Protein AF-A0A9Q5ZGC0-F1 (afdb_monomer_lite)

pLDDT: mean 88.02, std 10.0, range [45.41, 97.12]

Radius of gyration: 23.7 Å; chains: 1; bounding box: 49×34×66 Å

Sequence (222 aa):
MGIKKIYRAWLEAKQEVIQALAIPHLVKISVDKLQMTFKTENQSSELNAIALGLDYEVQHNIQTIELLQAHPKSQNSRLKNTSGKTNFHLIESELSSAIAYYLVDSNQKSGEGIGLEVVSHPDEVFDDDQIA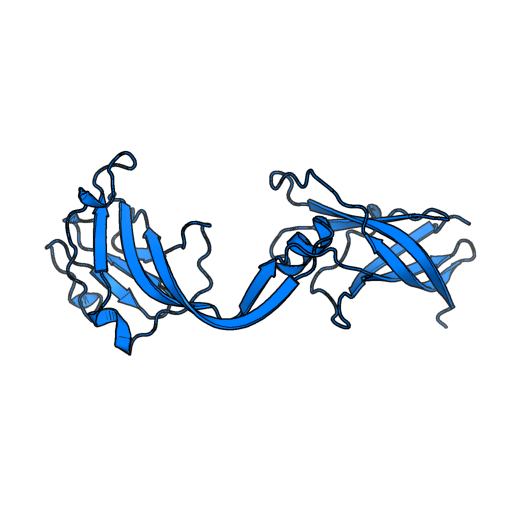INSEGRIYISKNVKDKIVKVRTPVIYPRQVIVMQNDLEQIIAHLVCLSETGNVEYLEIKGNLEQNKGVSAKNKLTTIKINIVEKRVEVLD

Foldseek 3Di:
DDFPWFDWKWKDAPNDTFPWIFDTVQWDDDPFKTKTKTQQDPGDPVLVLLLQQFDKDKDFFDKDWFKWKDQAQDQKDATAGPVRDQQKFADLVFQQVKWKWWDQDPPDDPVPTDTEDEDDDLVVAEAPSYWYAHRSRMIGHHPVCHRIMMIITGIITRRIDMGTDPHGRAKMWMWTWGAHPVRFTKIKIFMFGWDRPPDPDPPDSMRMTMGGTPDMDMDTDD

Secondary structure (DSSP, 8-state):
----EEEEEEEEETTEEEEEEB-GGG-EE-SSEEEEEEE-TT--THHHHHHHTEEEEEEEEEEEEEEEEE--SSSEEE-B-TTS----EE-GGGGGG-EEEEESSTTS-GGGPEEEEEESSGGG--SSSEEEE-TT-EEEE-GGGTTSEEEEEEEEEEEEEEEEEEEE---EEEEEEEE-TTS-EEEEEEEEEEP--TT--TTSSEEEEEEEEEEEEEEEE-

Organism: NCBI:txid1628746

Structure (mmCIF, N/CA/C/O backbone):
data_AF-A0A9Q5ZGC0-F1
#
_entry.id   AF-A0A9Q5ZGC0-F1
#
loop_
_atom_site.group_PDB
_atom_site.id
_atom_site.type_symbol
_atom_site.label_atom_id
_atom_site.label_alt_id
_atom_site.label_comp_id
_atom_site.label_asym_id
_atom_site.label_entity_id
_atom_site.label_seq_id
_atom_site.pdbx_PDB_ins_code
_atom_site.Cartn_x
_atom_site.Cartn_y
_atom_site.Cartn_z
_atom_site.occupancy
_atom_site.B_iso_or_equiv
_atom_site.auth_seq_id
_atom_site.auth_comp_id
_atom_site.auth_asym_id
_atom_site.auth_atom_id
_atom_site.pdbx_PDB_model_num
ATOM 1 N N . MET A 1 1 ? 25.563 4.517 -27.050 1.00 49.09 1 MET A N 1
ATOM 2 C CA . MET A 1 1 ? 24.533 5.566 -27.177 1.00 49.09 1 MET A CA 1
ATOM 3 C C . MET A 1 1 ? 24.062 5.917 -25.780 1.00 49.09 1 MET A C 1
ATOM 5 O O . MET A 1 1 ? 23.405 5.096 -25.150 1.00 49.09 1 MET A O 1
ATOM 9 N N . GLY A 1 2 ? 24.518 7.048 -25.249 1.00 55.41 2 GLY A N 1
ATOM 10 C CA . GLY A 1 2 ? 24.204 7.513 -23.903 1.00 55.41 2 GLY A CA 1
ATOM 11 C C . GLY A 1 2 ? 23.041 8.498 -23.934 1.00 55.41 2 GLY A C 1
ATOM 12 O O . GLY A 1 2 ? 23.119 9.550 -24.556 1.00 55.41 2 GLY A O 1
ATOM 13 N N . ILE A 1 3 ? 21.949 8.182 -23.246 1.00 62.28 3 ILE A N 1
ATOM 14 C CA . ILE A 1 3 ? 20.845 9.131 -23.074 1.00 62.28 3 ILE A CA 1
ATOM 15 C C . ILE A 1 3 ? 21.337 10.295 -22.205 1.00 62.28 3 ILE A C 1
ATOM 17 O O . ILE A 1 3 ? 21.786 10.070 -21.080 1.00 62.28 3 ILE A O 1
ATOM 21 N N . LYS A 1 4 ? 21.266 11.537 -22.709 1.00 68.81 4 LYS A N 1
ATOM 22 C CA . LYS A 1 4 ? 21.815 12.707 -21.997 1.00 68.81 4 LYS A CA 1
ATOM 23 C C . LYS A 1 4 ? 20.918 13.177 -20.856 1.00 68.81 4 LYS A C 1
ATOM 25 O O . LYS A 1 4 ? 21.432 13.655 -19.846 1.00 68.81 4 LYS A O 1
ATOM 30 N N . LYS A 1 5 ? 19.589 13.064 -20.996 1.00 85.88 5 LYS A N 1
ATOM 31 C CA . LYS A 1 5 ? 18.650 13.500 -19.952 1.00 85.88 5 LYS A CA 1
ATOM 32 C C . LYS A 1 5 ? 17.282 12.827 -20.056 1.00 85.88 5 LYS A C 1
ATOM 34 O O . LYS A 1 5 ? 16.598 12.971 -21.064 1.00 85.88 5 LYS A O 1
ATOM 39 N N . ILE A 1 6 ? 16.863 12.159 -18.981 1.00 90.38 6 ILE A N 1
ATOM 40 C CA . ILE A 1 6 ? 15.483 11.691 -18.794 1.00 90.38 6 ILE A CA 1
ATOM 41 C C . ILE A 1 6 ? 14.651 12.851 -18.241 1.00 90.38 6 ILE A C 1
ATOM 43 O O . ILE A 1 6 ? 15.066 13.509 -17.286 1.00 90.38 6 ILE A O 1
ATOM 47 N N . TYR A 1 7 ? 13.487 13.104 -18.836 1.00 90.50 7 TYR A N 1
ATOM 48 C CA . TYR A 1 7 ? 12.531 14.119 -18.379 1.00 90.50 7 TYR A CA 1
ATOM 49 C C . TYR A 1 7 ? 11.395 13.488 -17.591 1.00 90.50 7 TYR A C 1
ATOM 51 O O . TYR A 1 7 ? 11.003 13.993 -16.540 1.00 90.50 7 TYR A O 1
ATOM 59 N N . ARG A 1 8 ? 10.886 12.361 -18.087 1.00 91.88 8 ARG A N 1
ATOM 60 C CA . ARG A 1 8 ? 9.790 11.626 -17.468 1.00 91.88 8 ARG A CA 1
ATOM 61 C C . ARG A 1 8 ? 10.019 10.141 -17.658 1.00 91.88 8 ARG A C 1
ATOM 63 O O . ARG A 1 8 ? 10.479 9.731 -18.718 1.00 91.88 8 ARG A O 1
ATOM 70 N N . ALA A 1 9 ? 9.677 9.355 -16.646 1.00 93.62 9 ALA A N 1
ATOM 71 C CA . ALA A 1 9 ? 9.571 7.920 -16.811 1.00 93.62 9 ALA A CA 1
ATOM 72 C C . ALA A 1 9 ? 8.510 7.327 -15.876 1.00 93.62 9 ALA A C 1
ATOM 74 O O . ALA A 1 9 ? 8.344 7.795 -14.745 1.00 93.62 9 ALA A O 1
ATOM 75 N N . TRP A 1 10 ? 7.788 6.327 -16.370 1.00 94.00 10 TRP A N 1
ATOM 76 C CA . TRP A 1 10 ? 6.744 5.597 -15.647 1.00 94.00 10 TRP A CA 1
ATOM 77 C C . TRP A 1 10 ? 6.761 4.121 -16.034 1.00 94.00 10 TRP A C 1
ATOM 79 O O . TRP A 1 10 ? 7.483 3.720 -16.949 1.00 94.00 10 TRP A O 1
ATOM 89 N N . LEU A 1 11 ? 5.996 3.323 -15.295 1.00 94.19 11 LEU A N 1
ATOM 90 C CA . LEU A 1 11 ? 5.869 1.891 -15.518 1.00 94.19 11 LEU A CA 1
ATOM 91 C C . LEU A 1 11 ? 4.440 1.531 -15.877 1.00 94.19 11 LEU A C 1
ATOM 93 O O . LEU A 1 11 ? 3.490 2.112 -15.351 1.00 94.19 11 LEU A O 1
ATOM 97 N N . GLU A 1 12 ? 4.334 0.517 -16.712 1.00 94.69 12 GLU A N 1
ATOM 98 C CA . GLU A 1 12 ? 3.127 -0.225 -16.995 1.00 94.69 12 GLU A CA 1
ATOM 99 C C . GLU A 1 12 ? 3.372 -1.696 -16.645 1.00 94.69 12 GLU A C 1
ATOM 101 O O . GLU A 1 12 ? 4.414 -2.278 -16.967 1.00 94.69 12 GLU A O 1
ATOM 106 N N . ALA A 1 13 ? 2.415 -2.297 -15.950 1.00 93.31 13 ALA A N 1
ATOM 107 C CA . ALA A 1 13 ? 2.398 -3.722 -15.657 1.00 93.31 13 ALA A CA 1
ATOM 108 C C . ALA A 1 13 ? 0.967 -4.227 -15.829 1.00 93.31 13 ALA A C 1
ATOM 110 O O . ALA A 1 13 ? 0.020 -3.536 -15.463 1.00 93.31 13 ALA A O 1
ATOM 111 N N . LYS A 1 14 ? 0.807 -5.423 -16.408 1.00 90.56 14 LYS A N 1
ATOM 112 C CA . LYS A 1 14 ? -0.515 -6.024 -16.674 1.00 90.56 14 LYS A CA 1
ATOM 113 C C . LYS A 1 14 ? -1.463 -5.079 -17.440 1.00 90.56 14 LYS A C 1
ATOM 115 O O . LYS A 1 14 ? -2.655 -5.064 -17.165 1.00 90.56 14 LYS A O 1
ATOM 120 N N . GLN A 1 15 ? -0.924 -4.317 -18.400 1.00 89.69 15 GLN A N 1
ATOM 121 C CA . GLN A 1 15 ? -1.649 -3.331 -19.225 1.00 89.69 15 GLN A CA 1
ATOM 122 C C . GLN A 1 15 ? -2.183 -2.108 -18.457 1.00 89.69 15 GLN A C 1
ATOM 124 O O . GLN A 1 15 ? -3.006 -1.356 -18.977 1.00 89.69 15 GLN A O 1
ATOM 129 N N . GLU A 1 16 ? -1.707 -1.877 -17.231 1.00 89.81 16 GLU A N 1
ATOM 130 C CA . GLU A 1 16 ? -2.085 -0.719 -16.427 1.00 89.81 16 GLU A CA 1
ATOM 131 C C . GLU A 1 16 ? -0.882 0.159 -16.097 1.00 89.81 16 GLU A C 1
ATOM 133 O O . GLU A 1 16 ? 0.164 -0.310 -15.636 1.00 89.81 16 GLU A O 1
ATOM 138 N N . VAL A 1 17 ? -1.057 1.470 -16.278 1.00 90.12 17 VAL A N 1
ATOM 139 C CA . VAL A 1 17 ? -0.072 2.460 -15.846 1.00 90.12 17 VAL A CA 1
ATOM 140 C C . VAL A 1 17 ? -0.074 2.532 -14.326 1.00 90.12 17 VAL A C 1
ATOM 142 O O . VAL A 1 17 ? -1.065 2.897 -13.690 1.00 90.12 17 VAL A O 1
ATOM 145 N N . ILE A 1 18 ? 1.082 2.257 -13.738 1.00 89.06 18 ILE A N 1
ATOM 146 C CA . ILE A 1 18 ? 1.275 2.357 -12.300 1.00 89.06 18 ILE A CA 1
ATOM 147 C C . ILE A 1 18 ? 1.351 3.832 -11.925 1.00 89.06 18 ILE A C 1
ATOM 149 O O . ILE A 1 18 ? 2.142 4.590 -12.491 1.00 89.06 18 ILE A O 1
ATOM 153 N N . GLN A 1 19 ? 0.535 4.249 -10.953 1.00 84.56 19 GLN A N 1
ATOM 154 C CA . GLN A 1 19 ? 0.483 5.633 -10.475 1.00 84.56 19 GLN A CA 1
ATOM 155 C C . GLN A 1 19 ? 1.736 5.990 -9.663 1.00 84.56 19 GLN A C 1
ATOM 157 O O . GLN A 1 19 ? 1.711 6.111 -8.438 1.00 84.56 19 GLN A O 1
ATOM 162 N N . ALA A 1 20 ? 2.860 6.131 -10.362 1.00 84.94 20 ALA A N 1
ATOM 163 C CA . ALA A 1 20 ? 4.137 6.563 -9.834 1.00 84.94 20 ALA A CA 1
ATOM 164 C C . ALA A 1 20 ? 5.081 6.974 -10.968 1.00 84.94 20 ALA A C 1
ATOM 166 O O . ALA A 1 20 ? 5.195 6.306 -11.994 1.00 84.94 20 ALA A O 1
ATOM 167 N N . LEU A 1 21 ? 5.812 8.065 -10.750 1.00 89.25 21 LEU A N 1
ATOM 168 C CA . LEU A 1 21 ? 6.834 8.543 -11.676 1.00 89.25 21 LEU A CA 1
ATOM 169 C C . LEU A 1 21 ? 8.222 8.287 -11.094 1.00 89.25 21 LEU A C 1
ATOM 171 O O . LEU A 1 21 ? 8.472 8.534 -9.909 1.00 89.25 21 LEU A O 1
ATOM 175 N N . ALA A 1 22 ? 9.133 7.802 -11.934 1.00 91.38 22 ALA A N 1
ATOM 176 C CA . ALA A 1 22 ? 10.525 7.646 -11.547 1.00 91.38 22 ALA A CA 1
ATOM 177 C C . ALA A 1 22 ? 11.196 9.017 -11.397 1.00 91.38 22 ALA A C 1
ATOM 179 O O . ALA A 1 22 ? 10.864 9.986 -12.082 1.00 91.38 22 ALA A O 1
ATOM 180 N N . ILE A 1 23 ? 12.180 9.089 -10.504 1.00 91.62 23 ILE A N 1
ATOM 181 C CA . ILE A 1 23 ? 13.030 10.258 -10.304 1.00 91.62 23 ILE A CA 1
ATOM 182 C C . ILE A 1 23 ? 13.981 10.346 -11.507 1.00 91.62 23 ILE A C 1
ATOM 184 O O . ILE A 1 23 ? 14.859 9.489 -11.628 1.00 91.62 23 ILE A O 1
ATOM 188 N N . PRO A 1 24 ? 13.877 11.367 -12.381 1.00 91.06 24 PRO A N 1
ATOM 189 C CA . PRO A 1 24 ? 14.516 11.305 -13.697 1.00 91.06 24 PRO A CA 1
ATOM 190 C C . PRO A 1 24 ? 16.046 11.159 -13.669 1.00 91.06 24 PRO A C 1
ATOM 192 O O . PRO A 1 24 ? 16.607 10.389 -14.439 1.00 91.06 24 PRO A O 1
ATOM 195 N N . HIS A 1 25 ? 16.733 11.825 -12.736 1.00 90.44 25 HIS A N 1
ATOM 196 C CA . HIS A 1 25 ? 18.196 11.734 -12.597 1.00 90.44 25 HIS A CA 1
ATOM 197 C C . HIS A 1 25 ? 18.688 10.426 -11.947 1.00 90.44 25 HIS A C 1
ATOM 199 O O . HIS A 1 25 ? 19.894 10.212 -11.844 1.00 90.44 25 HIS A O 1
ATOM 205 N N . LEU A 1 26 ? 17.778 9.559 -11.487 1.00 92.19 26 LEU A N 1
ATOM 206 C CA . LEU A 1 26 ? 18.091 8.231 -10.948 1.00 92.19 26 LEU A CA 1
ATOM 207 C C . LEU A 1 26 ? 17.701 7.099 -11.905 1.00 92.19 26 LEU A C 1
ATOM 209 O O . LEU A 1 26 ? 17.836 5.927 -11.555 1.00 92.19 26 LEU A O 1
ATOM 213 N N . VAL A 1 27 ? 17.241 7.437 -13.109 1.00 93.25 27 VAL A N 1
ATOM 214 C CA . VAL A 1 27 ? 17.020 6.466 -14.176 1.00 93.25 27 VAL A CA 1
ATOM 215 C C . VAL A 1 27 ? 18.349 6.199 -14.881 1.00 93.25 27 VAL A C 1
ATOM 217 O O . VAL A 1 27 ? 19.013 7.128 -15.339 1.00 93.25 27 VAL A O 1
ATOM 220 N N . LYS A 1 28 ? 18.751 4.929 -14.956 1.00 93.00 28 LYS A N 1
ATOM 221 C CA . LYS A 1 28 ? 19.989 4.489 -15.615 1.00 93.00 28 LYS A CA 1
ATOM 222 C C . LYS A 1 28 ? 19.662 3.433 -16.656 1.00 93.00 28 LYS A C 1
ATOM 224 O O . LYS A 1 28 ? 18.997 2.455 -16.333 1.00 93.00 28 LYS A O 1
ATOM 229 N N . ILE A 1 29 ? 20.161 3.612 -17.872 1.00 91.88 29 ILE A N 1
ATOM 230 C CA . ILE A 1 29 ? 19.955 2.681 -18.981 1.00 91.88 29 ILE A CA 1
ATOM 231 C C . ILE A 1 29 ? 21.302 2.219 -19.549 1.00 91.88 29 ILE A C 1
ATOM 233 O O . ILE A 1 29 ? 22.186 3.034 -19.818 1.00 91.88 29 ILE A O 1
ATOM 237 N N . SER A 1 30 ? 21.463 0.910 -19.710 1.00 91.50 30 SER A N 1
ATOM 238 C CA . SER A 1 30 ? 22.533 0.271 -20.477 1.00 91.50 30 SER A CA 1
ATOM 239 C C . SER A 1 30 ? 21.941 -0.418 -21.711 1.00 91.50 30 SER A C 1
ATOM 241 O O . SER A 1 30 ? 20.780 -0.211 -22.060 1.00 91.50 30 SER A O 1
ATOM 243 N N . VAL A 1 31 ? 22.757 -1.210 -22.410 1.00 89.44 31 VAL A N 1
ATOM 244 C CA . VAL A 1 31 ? 22.311 -1.995 -23.571 1.00 89.44 31 VAL A CA 1
ATOM 245 C C . VAL A 1 31 ? 21.282 -3.054 -23.162 1.00 89.44 31 VAL A C 1
ATOM 247 O O . VAL A 1 31 ? 20.316 -3.282 -23.878 1.00 89.44 31 VAL A O 1
ATOM 250 N N . ASP A 1 32 ? 21.489 -3.671 -22.004 1.00 94.25 32 ASP A N 1
ATOM 251 C CA . ASP A 1 32 ? 20.786 -4.856 -21.514 1.00 94.25 32 ASP A CA 1
ATOM 252 C C . ASP A 1 32 ? 19.934 -4.595 -20.265 1.00 94.25 32 ASP A C 1
ATOM 254 O O . ASP A 1 32 ? 19.126 -5.442 -19.888 1.00 94.25 32 ASP A O 1
ATOM 258 N N . LYS A 1 33 ? 20.097 -3.443 -19.604 1.00 94.62 33 LYS A N 1
ATOM 259 C CA . LYS A 1 33 ? 19.446 -3.153 -18.323 1.00 94.62 33 LYS A CA 1
ATOM 260 C C . LYS A 1 33 ? 18.861 -1.757 -18.252 1.00 94.62 33 LYS A C 1
ATOM 262 O O . LYS A 1 33 ? 19.423 -0.781 -18.747 1.00 94.62 33 LYS A O 1
ATOM 267 N N . LEU A 1 34 ? 17.760 -1.656 -17.523 1.00 94.81 34 LEU A N 1
ATOM 268 C CA . LEU A 1 34 ? 17.153 -0.406 -17.100 1.00 94.81 34 LEU A CA 1
ATOM 269 C C . LEU A 1 34 ? 16.967 -0.433 -15.581 1.00 94.81 34 LEU A C 1
ATOM 271 O O . LEU A 1 34 ? 16.399 -1.366 -15.025 1.00 94.81 34 LEU A O 1
ATOM 275 N N . GLN A 1 35 ? 17.438 0.608 -14.904 1.00 94.69 35 GLN A N 1
ATOM 276 C CA . GLN A 1 35 ? 17.192 0.846 -13.488 1.00 94.69 35 GLN A CA 1
ATOM 277 C C . GLN A 1 35 ? 16.368 2.121 -13.328 1.00 94.69 35 GLN A C 1
ATOM 279 O O . GLN A 1 35 ? 16.733 3.169 -13.861 1.00 94.69 35 GLN A O 1
ATOM 284 N N . MET A 1 36 ? 15.296 2.047 -12.544 1.00 93.12 36 MET A N 1
ATOM 285 C CA . MET A 1 36 ? 14.415 3.173 -12.242 1.00 93.12 36 MET A CA 1
ATOM 286 C C . MET A 1 36 ? 14.191 3.267 -10.737 1.00 93.12 36 MET A C 1
ATOM 288 O O . MET A 1 36 ? 13.831 2.281 -10.097 1.00 93.12 36 MET A O 1
ATOM 292 N N . THR A 1 37 ? 14.385 4.454 -10.166 1.00 91.69 37 THR A N 1
ATOM 293 C CA . THR A 1 37 ? 14.120 4.713 -8.744 1.00 91.69 37 THR A CA 1
ATOM 294 C C . THR A 1 37 ? 12.939 5.664 -8.595 1.00 91.69 37 THR A C 1
ATOM 296 O O . THR A 1 37 ? 12.888 6.703 -9.247 1.00 91.69 37 THR A O 1
ATOM 299 N N . PHE A 1 38 ? 12.010 5.338 -7.703 1.00 89.06 38 PHE A N 1
ATOM 300 C CA . PHE A 1 38 ? 10.755 6.048 -7.475 1.00 89.06 38 PHE A CA 1
ATOM 301 C C . PHE A 1 38 ? 10.681 6.534 -6.017 1.00 89.06 38 PHE A C 1
ATOM 303 O O . PHE A 1 38 ? 11.154 5.841 -5.117 1.00 89.06 38 PHE A O 1
ATOM 310 N N . LYS A 1 39 ? 10.069 7.701 -5.759 1.00 83.50 39 LYS A N 1
ATOM 311 C CA . LYS A 1 39 ? 9.819 8.204 -4.386 1.00 83.50 39 LYS A CA 1
ATOM 312 C C . LYS A 1 39 ? 8.644 7.469 -3.744 1.00 83.50 39 LYS A C 1
ATOM 314 O O . LYS A 1 39 ? 7.554 7.567 -4.293 1.00 83.50 39 LYS A O 1
ATOM 319 N N . THR A 1 40 ? 8.829 6.803 -2.600 1.00 65.19 40 THR A N 1
ATOM 320 C CA . THR A 1 40 ? 7.783 5.967 -1.957 1.00 65.19 40 THR A CA 1
ATOM 321 C C . THR A 1 40 ? 6.683 6.727 -1.227 1.00 65.19 40 THR A C 1
ATOM 323 O O . THR A 1 40 ? 5.725 6.104 -0.773 1.00 65.19 40 THR A O 1
ATOM 326 N N . GLU A 1 41 ? 6.793 8.044 -1.056 1.00 60.94 41 GLU A N 1
ATOM 327 C CA . GLU A 1 41 ? 5.745 8.818 -0.387 1.00 60.94 41 GLU A CA 1
ATOM 328 C C . GLU A 1 41 ? 4.448 8.732 -1.215 1.00 60.94 41 GLU A C 1
ATOM 330 O O . GLU A 1 41 ? 4.402 9.201 -2.348 1.00 60.94 41 GLU A O 1
ATOM 335 N N . ASN A 1 42 ? 3.417 8.088 -0.651 1.00 57.59 42 ASN A N 1
ATOM 336 C CA . ASN A 1 42 ? 2.107 7.830 -1.271 1.00 57.59 42 ASN A CA 1
ATOM 337 C C . ASN A 1 42 ? 2.111 6.913 -2.510 1.00 57.59 42 ASN A C 1
ATOM 339 O O . ASN A 1 42 ? 1.248 7.053 -3.374 1.00 57.59 42 ASN A O 1
ATOM 343 N N . GLN A 1 43 ? 3.051 5.968 -2.615 1.00 67.19 43 GLN A N 1
ATOM 344 C CA . GLN A 1 43 ? 3.065 5.061 -3.763 1.00 67.19 43 GLN A CA 1
ATOM 345 C C . GLN A 1 43 ? 1.897 4.076 -3.794 1.00 67.19 43 GLN A C 1
ATOM 347 O O . GLN A 1 43 ? 1.501 3.487 -2.785 1.00 67.19 43 GLN A O 1
ATOM 352 N N . SER A 1 44 ? 1.423 3.862 -5.020 1.00 75.50 44 SER A N 1
ATOM 353 C CA . SER A 1 44 ? 0.644 2.706 -5.450 1.00 75.50 44 SER A CA 1
ATOM 354 C C . SER A 1 44 ? 1.261 1.418 -4.879 1.00 75.50 44 SER A C 1
ATOM 356 O O . SER A 1 44 ? 2.465 1.178 -4.988 1.00 75.50 44 SER A O 1
ATOM 358 N N . SER A 1 45 ? 0.441 0.612 -4.196 1.00 80.88 45 SER A N 1
ATOM 359 C CA . SER A 1 45 ? 0.895 -0.592 -3.477 1.00 80.88 45 SER A CA 1
ATOM 360 C C . SER A 1 45 ? 1.458 -1.670 -4.416 1.00 80.88 45 SER A C 1
ATOM 362 O O . SER A 1 45 ? 2.230 -2.520 -3.981 1.00 80.88 45 SER A O 1
ATOM 364 N N . GLU A 1 46 ? 1.132 -1.581 -5.701 1.00 89.19 46 GLU A N 1
ATOM 365 C CA . GLU A 1 46 ? 1.643 -2.366 -6.824 1.00 89.19 46 GLU A CA 1
ATOM 366 C C . GLU A 1 46 ? 3.157 -2.254 -6.959 1.00 89.19 46 GLU A C 1
ATOM 368 O O . GLU A 1 46 ? 3.828 -3.252 -7.207 1.00 89.19 46 GLU A O 1
ATOM 373 N N . LEU A 1 47 ? 3.726 -1.063 -6.728 1.00 88.00 47 LEU A N 1
ATOM 374 C CA . LEU A 1 47 ? 5.171 -0.877 -6.838 1.00 88.00 47 LEU A CA 1
ATOM 375 C C . LEU A 1 47 ? 5.957 -1.749 -5.864 1.00 88.00 47 LEU A C 1
ATOM 377 O O . LEU A 1 47 ? 7.090 -2.112 -6.168 1.00 88.00 47 LEU A O 1
ATOM 381 N N . ASN A 1 48 ? 5.371 -2.111 -4.721 1.00 84.56 48 ASN A N 1
ATOM 382 C CA . ASN A 1 48 ? 6.019 -3.027 -3.790 1.00 84.56 48 ASN A CA 1
ATOM 383 C C . ASN A 1 48 ? 6.096 -4.444 -4.370 1.00 84.56 48 ASN A C 1
ATOM 385 O O . ASN A 1 48 ? 7.139 -5.078 -4.251 1.00 84.56 48 ASN A O 1
ATOM 389 N N . ALA A 1 49 ? 5.034 -4.922 -5.026 1.00 88.56 49 ALA A N 1
ATOM 390 C CA . ALA A 1 49 ? 5.035 -6.225 -5.692 1.00 88.56 49 ALA A CA 1
ATOM 391 C C . ALA A 1 49 ? 6.025 -6.243 -6.867 1.00 88.56 49 ALA A C 1
ATOM 393 O O . ALA A 1 49 ? 6.904 -7.102 -6.931 1.00 88.56 49 ALA A O 1
ATOM 394 N N . ILE A 1 50 ? 5.974 -5.211 -7.718 1.00 91.06 50 ILE A N 1
ATOM 395 C CA . ILE A 1 50 ? 6.870 -5.058 -8.873 1.00 91.06 50 ILE A CA 1
ATOM 396 C C . ILE A 1 50 ? 8.336 -4.989 -8.424 1.00 91.06 50 ILE A C 1
ATOM 398 O O . ILE A 1 50 ? 9.203 -5.617 -9.026 1.00 91.06 50 ILE A O 1
ATOM 402 N N . ALA A 1 51 ? 8.646 -4.273 -7.340 1.00 87.81 51 ALA A N 1
ATOM 403 C CA . ALA A 1 51 ? 10.010 -4.197 -6.818 1.00 87.81 51 ALA A CA 1
ATOM 404 C C . ALA A 1 51 ? 10.555 -5.542 -6.324 1.00 87.81 51 ALA A C 1
ATOM 406 O O . ALA A 1 51 ? 11.766 -5.764 -6.390 1.00 87.81 51 ALA A O 1
ATOM 407 N N . LEU A 1 52 ? 9.674 -6.427 -5.849 1.00 86.00 52 LEU A N 1
ATOM 408 C CA . LEU A 1 52 ? 10.013 -7.796 -5.462 1.00 86.00 52 LEU A CA 1
ATOM 409 C C . LEU A 1 52 ? 10.117 -8.745 -6.666 1.00 86.00 52 LEU A C 1
ATOM 411 O O . LEU A 1 52 ? 10.637 -9.846 -6.507 1.00 86.00 52 LEU A O 1
ATOM 415 N N . GLY A 1 53 ? 9.675 -8.326 -7.856 1.00 89.88 53 GLY A N 1
ATOM 41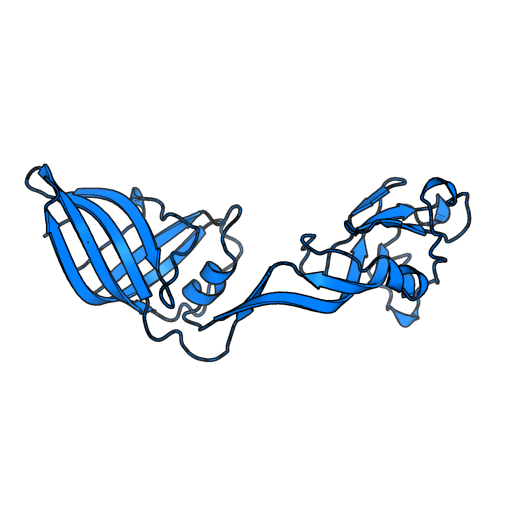6 C CA . GLY A 1 53 ? 9.581 -9.194 -9.031 1.00 89.88 53 GLY A CA 1
ATOM 417 C C . GLY A 1 53 ? 8.371 -10.129 -8.999 1.00 89.88 53 GLY A C 1
ATOM 418 O O . GLY A 1 53 ? 8.373 -11.130 -9.704 1.00 89.88 53 GLY A O 1
ATOM 419 N N . LEU A 1 54 ? 7.366 -9.829 -8.174 1.00 90.94 54 LEU A N 1
ATOM 420 C CA . LEU A 1 54 ? 6.219 -10.699 -7.926 1.00 90.94 54 LEU A CA 1
ATOM 421 C C . LEU A 1 54 ? 4.956 -10.163 -8.593 1.00 90.94 54 LEU A C 1
ATOM 423 O O . LEU A 1 54 ? 4.731 -8.949 -8.642 1.00 90.94 54 LEU A O 1
ATOM 427 N N . ASP A 1 55 ? 4.125 -11.083 -9.080 1.00 92.25 55 ASP A N 1
ATOM 428 C CA . ASP A 1 55 ? 2.799 -10.761 -9.592 1.00 92.25 55 ASP A CA 1
ATOM 429 C C . ASP A 1 55 ? 1.900 -10.248 -8.454 1.00 92.25 55 ASP A C 1
ATOM 431 O O . ASP A 1 55 ? 2.159 -10.439 -7.260 1.00 92.25 55 ASP A O 1
ATOM 435 N N . TYR A 1 56 ? 0.833 -9.553 -8.819 1.00 92.62 56 TYR A N 1
ATOM 436 C CA . TYR A 1 56 ? -0.129 -9.020 -7.874 1.00 92.62 56 TYR A CA 1
ATOM 437 C C . TYR A 1 56 ? -1.538 -8.981 -8.452 1.00 92.62 56 TYR A C 1
ATOM 439 O O . TYR A 1 56 ? -1.757 -8.909 -9.663 1.00 92.62 56 TYR A O 1
ATOM 447 N N . GLU A 1 57 ? -2.507 -8.975 -7.551 1.00 92.50 57 GLU A N 1
ATOM 448 C CA . GLU A 1 57 ? -3.913 -8.778 -7.865 1.00 92.50 57 GLU A CA 1
ATOM 449 C C . GLU A 1 57 ? -4.406 -7.502 -7.187 1.00 92.50 57 GLU A C 1
ATOM 451 O O . GLU A 1 57 ? -4.142 -7.270 -6.002 1.00 92.50 57 GLU A O 1
ATOM 456 N N . VAL A 1 58 ? -5.107 -6.660 -7.946 1.00 90.06 58 VAL A N 1
ATOM 457 C CA . VAL A 1 58 ? -5.830 -5.518 -7.392 1.00 90.06 58 VAL A CA 1
ATOM 458 C C . VAL A 1 58 ? -7.261 -5.959 -7.166 1.00 90.06 58 VAL A C 1
ATOM 460 O O . VAL A 1 58 ? -7.991 -6.264 -8.103 1.00 90.06 58 VAL A O 1
ATOM 463 N N . GLN A 1 59 ? -7.656 -5.978 -5.906 1.00 90.50 59 GLN A N 1
ATOM 464 C CA . GLN A 1 59 ? -9.009 -6.303 -5.505 1.00 90.50 59 GLN A CA 1
ATOM 465 C C . GLN A 1 59 ? -9.683 -5.059 -4.935 1.00 90.50 59 GLN A C 1
ATOM 467 O O . GLN A 1 59 ? -9.068 -4.235 -4.246 1.00 90.50 59 GLN A O 1
ATOM 472 N N . HIS A 1 60 ? -10.966 -4.923 -5.245 1.00 90.88 60 HIS A N 1
ATOM 473 C CA . HIS A 1 60 ? -11.778 -3.772 -4.882 1.00 90.88 60 HIS A CA 1
ATOM 474 C C . HIS A 1 60 ? -12.875 -4.183 -3.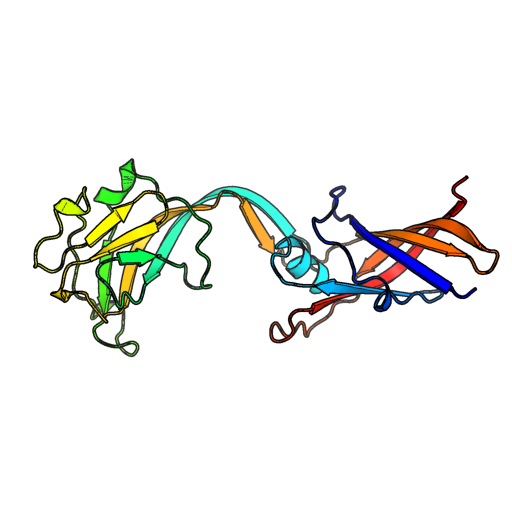912 1.00 90.88 60 HIS A C 1
ATOM 476 O O . HIS A 1 60 ? -13.470 -5.246 -4.067 1.00 90.88 60 HIS A O 1
ATOM 482 N N . ASN A 1 61 ? -13.156 -3.311 -2.944 1.00 90.50 61 ASN A N 1
ATOM 483 C CA . ASN A 1 61 ? -14.214 -3.497 -1.948 1.00 90.50 61 ASN A CA 1
ATOM 484 C C . ASN A 1 61 ? -14.147 -4.856 -1.230 1.00 90.50 61 ASN A C 1
ATOM 486 O O . ASN A 1 61 ? -15.171 -5.507 -1.026 1.00 90.50 61 ASN A O 1
ATOM 490 N N . ILE A 1 62 ? -12.943 -5.292 -0.846 1.00 91.69 62 ILE A N 1
ATOM 491 C CA . ILE A 1 62 ? -12.785 -6.535 -0.086 1.00 91.69 62 ILE A CA 1
ATOM 492 C C . ILE A 1 62 ? -13.388 -6.331 1.296 1.00 91.69 62 ILE A C 1
ATOM 494 O O . ILE A 1 62 ? -12.920 -5.479 2.055 1.00 91.69 62 ILE A O 1
ATOM 498 N N . GLN A 1 63 ? -14.368 -7.161 1.634 1.00 91.75 63 GLN A N 1
ATOM 499 C CA . GLN A 1 63 ? -14.863 -7.292 2.993 1.00 91.75 63 GLN A CA 1
ATOM 500 C C . GLN A 1 63 ? -14.063 -8.363 3.735 1.00 91.75 63 GLN A C 1
ATOM 502 O O . GLN A 1 63 ? -13.915 -9.489 3.262 1.00 91.75 63 GLN A O 1
ATOM 507 N N . THR A 1 64 ? -13.546 -8.020 4.909 1.00 91.50 64 THR A N 1
ATOM 508 C CA . THR A 1 64 ? -12.806 -8.952 5.767 1.00 91.50 64 THR A CA 1
ATOM 509 C C . THR A 1 64 ? -12.971 -8.581 7.237 1.00 91.50 64 THR A C 1
ATOM 511 O O . THR A 1 64 ? -13.347 -7.458 7.567 1.00 91.50 64 THR A O 1
ATOM 514 N N . ILE A 1 65 ? -12.722 -9.533 8.135 1.00 92.88 65 ILE A N 1
ATOM 515 C CA . ILE A 1 65 ? -12.738 -9.293 9.580 1.00 92.88 65 ILE A CA 1
ATOM 516 C C . ILE A 1 65 ? -11.324 -8.923 10.010 1.00 92.88 65 ILE A C 1
ATOM 518 O O . ILE A 1 65 ? -10.421 -9.757 9.960 1.00 92.88 65 ILE A O 1
ATOM 522 N N . GLU A 1 66 ? -11.146 -7.697 10.490 1.00 93.62 66 GLU A N 1
ATOM 523 C CA . GLU A 1 66 ? -9.844 -7.191 10.923 1.00 93.62 66 GLU A CA 1
ATOM 524 C C . GLU A 1 66 ? -9.781 -6.989 12.428 1.00 93.62 66 GLU A C 1
ATOM 526 O O . GLU A 1 66 ? -10.778 -6.682 13.084 1.00 93.62 66 GLU A O 1
ATOM 531 N N . LEU A 1 67 ? -8.567 -7.115 12.965 1.00 94.56 67 LEU A N 1
ATOM 532 C CA . LEU A 1 67 ? -8.239 -6.622 14.295 1.00 94.56 67 LEU A CA 1
ATOM 533 C C . LEU A 1 67 ? -7.587 -5.247 14.157 1.00 94.56 67 LEU A C 1
ATOM 535 O O . LEU A 1 67 ? -6.415 -5.114 13.798 1.00 94.56 67 LEU A O 1
ATOM 539 N N . LEU A 1 68 ? -8.368 -4.221 14.457 1.00 95.44 68 LEU A N 1
ATOM 540 C CA . LEU A 1 68 ? -7.941 -2.835 14.445 1.00 95.44 68 LEU A CA 1
ATOM 541 C C . LEU A 1 68 ? -7.448 -2.418 15.830 1.00 95.44 68 LEU A C 1
ATOM 543 O O . LEU A 1 68 ? -7.905 -2.944 16.842 1.00 95.44 68 LEU A O 1
ATOM 547 N N . GLN A 1 69 ? -6.537 -1.451 15.887 1.00 95.75 69 GLN A N 1
ATOM 548 C CA . GLN A 1 69 ? -5.967 -0.954 17.132 1.00 95.75 69 GLN A CA 1
ATOM 549 C C . GLN A 1 69 ? -5.793 0.564 17.151 1.00 95.75 69 GLN A C 1
ATOM 551 O O . GLN A 1 69 ? -5.539 1.199 16.124 1.00 95.75 69 GLN A O 1
ATOM 556 N N . ALA A 1 70 ? -5.864 1.137 18.347 1.00 95.12 70 ALA A N 1
ATOM 557 C CA . ALA A 1 70 ? -5.522 2.523 18.620 1.00 95.12 70 ALA A CA 1
ATOM 558 C C . ALA A 1 70 ? -4.891 2.649 20.012 1.00 95.12 70 ALA A C 1
ATOM 560 O O . ALA A 1 70 ? -5.246 1.923 20.935 1.00 95.12 70 ALA A O 1
ATOM 561 N N . HIS A 1 71 ? -3.989 3.619 20.172 1.00 94.31 71 HIS A N 1
ATOM 562 C CA . HIS A 1 71 ? -3.486 4.053 21.480 1.00 94.31 71 HIS A CA 1
ATOM 563 C C . HIS A 1 71 ? -3.936 5.502 21.722 1.00 94.31 71 HIS A C 1
ATOM 565 O O . HIS A 1 71 ? -3.190 6.440 21.425 1.00 94.31 71 HIS A O 1
ATOM 571 N N . PRO A 1 72 ? -5.209 5.716 22.101 1.00 91.69 72 PRO A N 1
ATOM 572 C CA . PRO A 1 72 ? -5.776 7.046 22.289 1.00 91.69 72 PRO A CA 1
ATOM 573 C C . PRO A 1 72 ? -5.114 7.790 23.458 1.00 91.69 72 PRO A C 1
ATOM 575 O O . PRO A 1 72 ? -5.205 7.371 24.607 1.00 91.69 72 PRO A O 1
ATOM 578 N N . LYS A 1 73 ? -4.499 8.941 23.164 1.00 89.69 73 LYS A N 1
ATOM 579 C CA . LYS A 1 73 ? -3.978 9.891 24.172 1.00 89.69 73 LYS A CA 1
ATOM 580 C C . LYS A 1 73 ? -4.980 10.996 24.537 1.00 89.69 73 LYS A C 1
ATOM 582 O O . LYS A 1 73 ? -4.739 11.815 25.421 1.00 89.69 73 LYS A O 1
ATOM 587 N N . SER A 1 74 ? -6.101 11.037 23.825 1.00 89.12 74 SER A N 1
ATOM 588 C CA . SER A 1 74 ? -7.205 11.989 23.954 1.00 89.12 74 SER A CA 1
ATOM 589 C C . SER A 1 74 ? -8.537 11.250 23.826 1.00 89.12 74 SER A C 1
ATOM 591 O O . SER A 1 74 ? -8.551 10.082 23.446 1.00 89.12 74 SER A O 1
ATOM 593 N N . GLN A 1 75 ? -9.654 11.940 24.081 1.00 90.50 75 GLN A N 1
ATOM 594 C CA . GLN A 1 75 ? -11.011 11.380 23.954 1.00 90.50 75 GLN A CA 1
ATOM 595 C C . GLN A 1 75 ? -11.358 10.871 22.550 1.00 90.50 75 GLN A C 1
ATOM 597 O O . GLN A 1 75 ? -12.348 10.173 22.386 1.00 90.50 75 GLN A O 1
ATOM 602 N N . ASN A 1 76 ? -10.561 11.203 21.535 1.00 91.94 76 ASN A N 1
ATOM 603 C CA . ASN A 1 76 ? -10.685 10.637 20.203 1.00 91.94 76 ASN A CA 1
ATOM 604 C C . ASN A 1 76 ? -9.338 10.123 19.681 1.00 91.94 76 ASN A C 1
ATOM 606 O O . ASN A 1 76 ? -8.268 10.578 20.101 1.00 91.94 76 ASN A O 1
ATOM 610 N N . SER A 1 77 ? -9.403 9.149 18.774 1.00 94.12 77 SER A N 1
ATOM 611 C CA . SER A 1 77 ? -8.258 8.592 18.049 1.00 94.12 77 SER A CA 1
ATOM 612 C C . SER A 1 77 ? -8.720 7.932 16.747 1.00 94.12 77 SER A C 1
ATOM 614 O O . SER A 1 77 ? -9.913 7.891 16.448 1.00 94.12 77 SER A O 1
ATOM 616 N N . ARG A 1 78 ? -7.781 7.416 15.949 1.00 95.12 78 ARG A N 1
ATOM 617 C CA . ARG A 1 78 ? -8.078 6.693 14.707 1.00 95.12 78 ARG A CA 1
ATOM 618 C C . ARG A 1 78 ? -7.551 5.269 14.779 1.00 95.12 78 ARG A C 1
ATOM 620 O O . ARG A 1 78 ? -6.368 5.064 15.064 1.00 95.12 78 ARG A O 1
ATOM 627 N N . LEU A 1 79 ? -8.426 4.312 14.487 1.00 95.44 79 LEU A N 1
ATOM 628 C CA . LEU A 1 79 ? -8.080 2.903 14.374 1.00 95.44 79 LEU A CA 1
ATOM 629 C C . LEU A 1 79 ? -7.137 2.664 13.199 1.00 95.44 79 LEU A C 1
ATOM 631 O O . LEU A 1 79 ? -7.240 3.288 12.141 1.00 95.44 79 LEU A O 1
ATOM 635 N N . LYS A 1 80 ? -6.217 1.727 13.398 1.00 95.12 80 LYS A N 1
ATOM 636 C CA . LYS A 1 80 ? -5.258 1.254 12.402 1.00 95.12 80 LYS A CA 1
ATOM 637 C C . LYS A 1 80 ? -5.288 -0.262 12.379 1.00 95.12 80 LYS A C 1
ATOM 639 O O . LYS A 1 80 ? -5.416 -0.872 13.434 1.00 95.12 80 LYS A O 1
ATOM 644 N N . ASN A 1 81 ? -5.113 -0.881 11.219 1.00 90.19 81 ASN A N 1
ATOM 645 C CA . ASN A 1 81 ? -4.877 -2.325 11.190 1.00 90.19 81 ASN A CA 1
ATOM 646 C C . ASN A 1 81 ? -3.483 -2.674 11.756 1.00 90.19 81 ASN A C 1
ATOM 648 O O . ASN A 1 81 ? -2.683 -1.792 12.086 1.00 90.19 81 ASN A O 1
ATOM 652 N N . THR A 1 82 ? -3.165 -3.965 11.835 1.00 80.69 82 THR A N 1
ATOM 653 C CA . THR A 1 82 ? -1.867 -4.473 12.330 1.00 80.69 82 THR A CA 1
ATOM 654 C C . THR A 1 82 ? -0.658 -3.944 11.550 1.00 80.69 82 THR A C 1
ATOM 656 O O . THR A 1 82 ? 0.434 -3.835 12.101 1.00 80.69 82 THR A O 1
ATOM 659 N N . SER A 1 83 ? -0.855 -3.549 10.289 1.00 79.56 83 SER A N 1
ATOM 660 C CA . SER A 1 83 ? 0.163 -2.935 9.424 1.00 79.56 83 SER A CA 1
ATOM 661 C C . SER A 1 83 ? 0.215 -1.402 9.525 1.00 79.56 83 SER A C 1
ATOM 663 O O . SER A 1 83 ? 0.937 -0.757 8.768 1.00 79.56 83 SER A O 1
ATOM 665 N N . GLY A 1 84 ? -0.574 -0.789 10.412 1.00 83.50 84 GLY A N 1
ATOM 666 C CA . GLY A 1 84 ? -0.631 0.662 10.599 1.00 83.50 84 GLY A CA 1
ATOM 667 C C . GLY A 1 84 ? -1.491 1.426 9.582 1.00 83.50 84 GLY A C 1
ATOM 668 O O . GLY A 1 84 ? -1.499 2.658 9.617 1.00 83.50 84 GLY A O 1
ATOM 669 N N . LYS A 1 85 ? -2.220 0.741 8.690 1.00 82.94 85 LYS A N 1
ATOM 670 C CA . LYS A 1 85 ? -3.065 1.365 7.656 1.00 82.94 85 LYS A CA 1
ATOM 671 C C . LYS A 1 85 ? -4.398 1.848 8.235 1.00 82.94 85 LYS A C 1
ATOM 673 O O . LYS A 1 85 ? -4.992 1.172 9.071 1.00 82.94 85 LYS A O 1
ATOM 678 N N . THR A 1 86 ? -4.883 2.982 7.727 1.00 85.25 86 THR A N 1
ATOM 679 C CA . THR A 1 86 ? -6.172 3.609 8.097 1.00 85.25 86 THR A CA 1
ATOM 680 C C . THR A 1 86 ? -7.167 3.702 6.937 1.00 85.25 86 THR A C 1
ATOM 682 O O . THR A 1 86 ? -8.225 4.303 7.094 1.00 85.25 86 THR A O 1
ATOM 685 N N . ASN A 1 87 ? -6.801 3.213 5.749 1.00 86.56 87 ASN A N 1
ATOM 686 C CA . ASN A 1 87 ? -7.635 3.305 4.552 1.00 86.56 87 ASN A CA 1
ATOM 687 C C . ASN A 1 87 ? -8.591 2.108 4.480 1.00 86.56 87 ASN A C 1
ATOM 689 O O . ASN A 1 87 ? -8.329 1.150 3.757 1.00 86.56 87 ASN A O 1
ATOM 693 N N . PHE A 1 88 ? -9.632 2.141 5.302 1.00 91.25 88 PHE A N 1
ATOM 694 C CA . PHE A 1 88 ? -10.726 1.175 5.340 1.00 91.25 88 PHE A CA 1
ATOM 695 C C . PHE A 1 88 ? -12.012 1.898 5.749 1.00 91.25 88 PHE A C 1
ATOM 697 O O . PHE A 1 88 ? -11.953 2.981 6.338 1.00 91.25 88 PHE A O 1
ATOM 704 N N . HIS A 1 89 ? -13.152 1.273 5.479 1.00 92.50 89 HIS A N 1
ATOM 705 C CA . HIS A 1 89 ? -14.450 1.677 6.011 1.00 92.50 89 HIS A CA 1
ATOM 706 C C . HIS A 1 89 ? -14.990 0.586 6.924 1.00 92.50 89 HIS A C 1
ATOM 708 O O . HIS A 1 89 ? -14.808 -0.600 6.653 1.00 92.50 89 HIS A O 1
ATOM 714 N N . LEU A 1 90 ? -15.643 0.985 8.008 1.00 92.00 90 LEU A N 1
ATOM 715 C CA . LEU A 1 90 ? -16.400 0.067 8.846 1.00 92.00 90 LEU A CA 1
ATOM 716 C C . LEU A 1 90 ? -17.808 -0.088 8.282 1.00 92.00 90 LEU A C 1
ATOM 718 O O . LEU A 1 90 ? -18.387 0.867 7.764 1.00 92.00 90 LEU A O 1
ATOM 722 N N . ILE A 1 91 ? -18.360 -1.290 8.406 1.00 90.50 91 ILE A N 1
ATOM 723 C CA . ILE A 1 91 ? -19.737 -1.569 8.009 1.00 90.50 91 ILE A CA 1
ATOM 724 C C . ILE A 1 91 ? -20.640 -1.138 9.166 1.00 90.50 91 ILE A C 1
ATOM 726 O O . ILE A 1 91 ? -20.715 -1.829 10.178 1.00 90.50 91 ILE A O 1
ATOM 730 N N . GLU A 1 92 ? -21.293 0.023 9.042 1.00 86.25 92 GLU A N 1
ATOM 731 C CA . GLU A 1 92 ? -22.056 0.642 10.144 1.00 86.25 92 GLU A CA 1
ATOM 732 C C . GLU A 1 92 ? -23.110 -0.299 10.736 1.00 86.25 92 GLU A C 1
ATOM 734 O O . GLU A 1 92 ? -23.220 -0.414 11.955 1.00 86.25 92 GLU A O 1
ATOM 739 N N . SER A 1 93 ? -23.819 -1.045 9.884 1.00 84.81 93 SER A N 1
ATOM 740 C CA . SER A 1 93 ? -24.830 -2.025 10.300 1.00 84.81 93 SER A CA 1
ATOM 741 C C . SER A 1 93 ? -24.276 -3.193 11.120 1.00 84.81 93 SER A C 1
ATOM 743 O O . SER A 1 93 ? -25.048 -3.902 11.758 1.00 84.81 93 SER A O 1
ATOM 745 N N . GLU A 1 94 ? -22.961 -3.415 11.103 1.00 87.88 94 GLU A N 1
ATOM 746 C CA . GLU A 1 94 ? -22.292 -4.521 11.794 1.00 87.88 94 GLU A CA 1
ATOM 747 C C . GLU A 1 94 ? -21.494 -4.052 13.023 1.00 87.88 94 GLU A C 1
ATOM 749 O O . GLU A 1 94 ? -20.972 -4.885 13.766 1.00 87.88 94 GLU A O 1
ATOM 754 N N . LEU A 1 95 ? -21.437 -2.742 13.305 1.00 85.75 95 LEU A N 1
ATOM 755 C CA . LEU A 1 95 ? -20.708 -2.198 14.461 1.00 85.75 95 LEU A CA 1
ATOM 756 C C . LEU A 1 95 ? -21.251 -2.689 15.805 1.00 85.75 95 LEU A C 1
ATOM 758 O O . LEU A 1 95 ? -20.476 -2.878 16.738 1.00 85.75 95 LEU A O 1
ATOM 762 N N . SER A 1 96 ? -22.551 -2.969 15.889 1.00 81.25 96 SER A N 1
ATOM 763 C CA . SER A 1 96 ? -23.177 -3.565 17.077 1.00 81.25 96 SER A CA 1
ATOM 764 C C . SER A 1 96 ? -22.649 -4.968 17.402 1.00 81.25 96 SER A C 1
ATOM 766 O O . SER A 1 96 ? -22.786 -5.431 18.530 1.00 81.25 96 SER A O 1
ATOM 768 N N . SER A 1 97 ? -22.027 -5.644 16.430 1.00 84.88 97 SER A N 1
ATOM 769 C CA . SER A 1 97 ? -21.402 -6.961 16.594 1.00 84.88 97 SER A CA 1
ATOM 770 C C . SER A 1 97 ? -19.888 -6.898 16.827 1.00 84.88 97 SER A C 1
ATOM 772 O O . SER A 1 97 ? -19.235 -7.937 16.971 1.00 84.88 97 SER A O 1
ATOM 774 N N . ALA A 1 98 ? -19.309 -5.693 16.853 1.00 91.06 98 ALA A N 1
ATOM 775 C CA . ALA A 1 98 ? -17.882 -5.516 17.054 1.00 91.06 98 ALA A CA 1
ATOM 776 C C . ALA A 1 98 ? -17.462 -5.988 18.452 1.00 91.06 98 ALA A C 1
ATOM 778 O O . ALA A 1 98 ? -18.100 -5.685 19.457 1.00 91.06 98 ALA A O 1
ATOM 779 N N . ILE A 1 99 ? -16.334 -6.694 18.522 1.00 93.19 99 ILE A N 1
ATOM 780 C CA . ILE A 1 99 ? -15.734 -7.089 19.799 1.00 93.19 99 ILE A CA 1
ATOM 781 C C . ILE A 1 99 ? -14.637 -6.082 20.115 1.00 93.19 99 ILE A C 1
ATOM 783 O O . ILE A 1 99 ? -13.587 -6.079 19.464 1.00 93.19 99 ILE A O 1
ATOM 787 N N . ALA A 1 100 ? -14.873 -5.239 21.114 1.00 94.69 100 ALA A N 1
ATOM 788 C CA . ALA A 1 100 ? -13.921 -4.243 21.568 1.00 94.69 100 ALA A CA 1
ATOM 789 C C . ALA A 1 100 ? -13.359 -4.608 22.945 1.00 94.69 100 ALA A C 1
ATOM 791 O O . ALA A 1 100 ? -14.065 -5.101 23.821 1.00 94.69 100 ALA A O 1
ATOM 792 N N . TYR A 1 101 ? -12.063 -4.383 23.124 1.00 95.44 101 TYR A N 1
ATOM 793 C CA . TYR A 1 101 ? -11.378 -4.556 24.400 1.00 95.44 101 TYR A CA 1
ATOM 794 C C . TYR A 1 101 ? -10.161 -3.641 24.469 1.00 95.44 101 TYR A C 1
ATOM 796 O O . TYR A 1 101 ? -9.672 -3.165 23.442 1.00 95.44 101 TYR A O 1
ATOM 804 N N . TYR A 1 102 ? -9.630 -3.411 25.664 1.00 95.19 102 T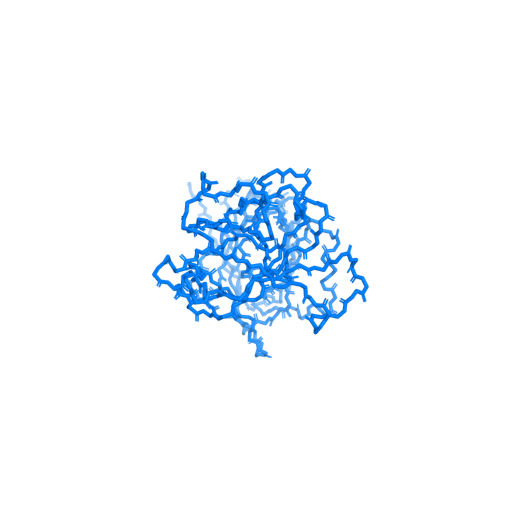YR A N 1
ATOM 805 C CA . TYR A 1 102 ? -8.336 -2.758 25.822 1.00 95.19 102 TYR A CA 1
ATOM 806 C C . TYR A 1 102 ? -7.351 -3.600 26.621 1.00 95.19 102 TYR A C 1
ATOM 808 O O . TYR A 1 102 ? -7.722 -4.459 27.420 1.00 95.19 102 TYR A O 1
ATOM 816 N N . LEU A 1 103 ? -6.075 -3.301 26.406 1.00 92.00 103 LEU A N 1
ATOM 817 C CA . LEU A 1 103 ? -4.957 -3.770 27.211 1.00 92.00 103 LEU A CA 1
ATOM 818 C C . LEU A 1 103 ? -4.386 -2.585 27.991 1.00 92.00 103 LEU A C 1
ATOM 820 O O . LEU A 1 103 ? -4.243 -1.487 27.443 1.00 92.00 103 LEU A O 1
ATOM 824 N N . VAL A 1 104 ? -4.073 -2.807 29.265 1.00 87.19 104 VAL A N 1
ATOM 825 C CA . VAL A 1 104 ? -3.450 -1.808 30.146 1.00 87.19 104 VAL A CA 1
ATOM 826 C C . VAL A 1 104 ? -1.980 -1.603 29.765 1.00 87.19 104 VAL A C 1
ATOM 828 O O . VAL A 1 104 ? -1.487 -0.482 29.831 1.00 87.19 104 VAL A O 1
ATOM 831 N N . ASP A 1 105 ? -1.303 -2.658 29.300 1.00 85.44 105 ASP A N 1
ATOM 832 C CA . ASP A 1 105 ? 0.079 -2.617 28.806 1.00 85.44 105 ASP A CA 1
ATOM 833 C C . ASP A 1 105 ? 0.199 -3.327 27.443 1.00 85.44 105 ASP A C 1
ATOM 835 O O . ASP A 1 105 ? -0.481 -4.312 27.158 1.00 85.44 105 ASP A O 1
ATOM 839 N N . SER A 1 106 ? 1.120 -2.844 26.609 1.00 80.88 106 SER A N 1
ATOM 840 C CA . SER A 1 106 ? 1.609 -3.482 25.380 1.00 80.88 106 SER A CA 1
ATOM 841 C C . SER A 1 106 ? 2.045 -4.942 25.519 1.00 80.88 106 SER A C 1
ATOM 843 O O . SER A 1 106 ? 1.954 -5.687 24.544 1.00 80.88 106 SER A O 1
ATOM 845 N N . ASN A 1 107 ? 2.492 -5.358 26.707 1.00 84.38 107 ASN A N 1
ATOM 846 C CA . ASN A 1 107 ? 2.969 -6.719 26.957 1.00 84.38 107 ASN A CA 1
ATOM 847 C C . ASN A 1 107 ? 1.845 -7.732 27.246 1.00 84.38 107 ASN A C 1
ATOM 849 O O . ASN A 1 107 ? 2.110 -8.934 27.287 1.00 84.38 107 ASN A O 1
ATOM 853 N N . GLN A 1 108 ? 0.605 -7.277 27.448 1.00 86.94 108 GLN A N 1
ATOM 854 C CA . GLN A 1 108 ? -0.517 -8.161 27.769 1.00 86.94 108 GLN A CA 1
ATOM 855 C C . GLN A 1 108 ? -1.033 -8.913 26.538 1.00 86.94 108 GLN A C 1
ATOM 857 O O . GLN A 1 108 ? -1.061 -8.401 25.413 1.00 86.94 108 GLN A O 1
ATOM 862 N N . LYS A 1 109 ? -1.484 -10.152 26.752 1.00 84.56 109 LYS A N 1
ATOM 863 C CA . LYS A 1 109 ? -2.108 -10.961 25.697 1.00 84.56 109 LYS A CA 1
ATOM 864 C C . LYS A 1 109 ? -3.564 -10.552 25.504 1.00 84.56 109 LYS A C 1
ATOM 866 O O . LYS A 1 109 ? -4.222 -10.101 26.431 1.00 84.56 109 LYS A O 1
ATOM 871 N N . SER A 1 110 ? -4.120 -10.803 24.317 1.00 80.69 110 SER A N 1
ATOM 872 C CA . SER A 1 110 ? -5.530 -10.483 24.033 1.00 80.69 110 SER A CA 1
ATOM 873 C C . SER A 1 110 ? -6.532 -11.166 24.976 1.00 80.69 110 SER A C 1
ATOM 875 O O . SER A 1 110 ? -7.605 -10.622 25.192 1.00 80.69 110 SER A O 1
ATOM 877 N N . GLY A 1 111 ? -6.190 -12.324 25.556 1.00 83.25 111 GLY A N 1
ATOM 878 C CA . GLY A 1 111 ? -7.036 -13.013 26.543 1.00 83.25 111 GLY A CA 1
ATOM 879 C C . GLY A 1 111 ? -7.091 -12.339 27.921 1.00 83.25 111 GLY A C 1
ATOM 880 O O . GLY A 1 111 ? -7.914 -12.719 28.741 1.00 83.25 111 GLY A O 1
ATOM 881 N N . GLU A 1 112 ? -6.232 -11.349 28.169 1.00 88.56 112 GLU A N 1
ATOM 882 C CA . GLU A 1 112 ? -6.217 -10.524 29.386 1.00 88.56 112 GLU A CA 1
ATOM 883 C C . GLU A 1 112 ? -6.942 -9.183 29.170 1.00 88.56 112 GLU A C 1
ATOM 885 O O . GLU A 1 112 ? -6.909 -8.305 30.029 1.00 88.56 112 GLU A O 1
ATOM 890 N N . GLY A 1 113 ? -7.559 -9.002 27.997 1.00 90.38 113 GLY A N 1
ATOM 891 C CA . GLY A 1 113 ? -8.253 -7.776 27.635 1.00 90.38 113 GLY A CA 1
ATOM 892 C C . GLY A 1 113 ? -9.499 -7.538 28.477 1.00 90.38 113 GLY A C 1
ATOM 893 O O . GLY A 1 113 ? -10.271 -8.459 28.742 1.00 90.38 113 GLY A O 1
ATOM 894 N N . ILE A 1 114 ? -9.715 -6.279 28.845 1.00 93.62 114 ILE A N 1
ATOM 895 C CA . ILE A 1 114 ? -10.958 -5.840 29.479 1.00 93.62 114 ILE A CA 1
ATOM 896 C C . ILE A 1 114 ? -11.918 -5.419 28.370 1.00 93.62 114 ILE A C 1
ATOM 898 O O . ILE A 1 114 ? -11.549 -4.626 27.501 1.00 93.62 114 ILE A O 1
ATOM 902 N N . GLY A 1 115 ? -13.118 -6.002 28.377 1.00 93.81 115 GLY A N 1
ATOM 903 C CA . GLY A 1 115 ? -14.152 -5.738 27.381 1.00 93.81 115 GLY A CA 1
ATOM 904 C C . GLY A 1 115 ? -14.603 -4.281 27.398 1.00 93.81 115 GLY A C 1
ATOM 905 O O . GLY A 1 115 ? -14.682 -3.663 28.455 1.00 93.81 115 GLY A O 1
ATOM 906 N N . LEU A 1 116 ? -14.887 -3.757 26.212 1.00 94.31 116 LEU A N 1
ATOM 907 C CA . LEU A 1 116 ? -15.439 -2.426 26.008 1.00 94.31 116 LEU A CA 1
ATOM 908 C C . LEU A 1 116 ? -16.856 -2.546 25.465 1.00 94.31 116 LEU A C 1
ATOM 910 O O . LEU A 1 116 ? -17.100 -3.306 24.527 1.00 94.31 116 LEU A O 1
ATOM 914 N N . GLU A 1 117 ? -17.765 -1.752 26.010 1.00 93.25 117 GLU A N 1
ATOM 915 C CA . GLU A 1 117 ? -19.074 -1.545 25.405 1.00 93.25 117 GLU A CA 1
ATOM 916 C C . GLU A 1 117 ? -18.940 -0.602 24.200 1.00 93.25 117 GLU A C 1
ATOM 918 O O . GLU A 1 117 ? -18.300 0.450 24.281 1.00 93.25 117 GLU A O 1
ATOM 923 N N . VAL A 1 118 ? -19.532 -0.987 23.067 1.00 92.38 118 VAL A N 1
ATOM 924 C CA . VAL A 1 118 ? -19.585 -0.157 21.858 1.00 92.38 118 VAL A CA 1
ATOM 925 C C . VAL A 1 118 ? -20.946 0.533 21.805 1.00 92.38 118 VAL A C 1
ATOM 927 O O . VAL A 1 118 ? -21.958 -0.118 21.556 1.00 92.38 118 VAL A O 1
ATOM 930 N N . VAL A 1 119 ? -20.965 1.844 22.038 1.00 92.00 119 VAL A N 1
ATOM 931 C CA . VAL A 1 119 ? -22.170 2.686 21.968 1.00 92.00 119 VAL A CA 1
ATOM 932 C C . VAL A 1 119 ? -22.340 3.295 20.573 1.00 92.00 119 VAL A C 1
ATOM 934 O O . VAL A 1 119 ? -21.406 3.308 19.763 1.00 92.00 119 VAL A O 1
ATOM 937 N N . SER A 1 120 ? -23.543 3.788 20.271 1.00 88.25 120 SER A N 1
ATOM 938 C CA . SER A 1 120 ? -23.913 4.179 18.903 1.00 88.25 120 SER A CA 1
ATOM 939 C C . SER A 1 120 ? -23.462 5.594 18.551 1.00 88.25 120 SER A C 1
ATOM 941 O O . SER A 1 120 ? -23.113 5.855 17.399 1.00 88.25 120 SER A O 1
ATOM 943 N N . HIS A 1 121 ? -23.448 6.507 19.528 1.00 90.31 121 HIS A N 1
ATOM 944 C CA . HIS A 1 121 ? -23.075 7.903 19.305 1.00 90.31 121 HIS A CA 1
ATOM 945 C C . HIS A 1 121 ? -21.907 8.347 20.203 1.00 90.31 121 HIS A C 1
ATOM 947 O O . HIS A 1 121 ? -21.852 7.963 21.369 1.00 90.31 121 HIS A O 1
ATOM 953 N N . PRO A 1 122 ? -20.981 9.200 19.721 1.00 90.12 122 PRO A N 1
ATOM 954 C CA . PRO A 1 122 ? -19.902 9.753 20.548 1.00 90.12 122 PRO A CA 1
ATOM 955 C C . PRO A 1 122 ? -20.376 10.458 21.819 1.00 90.12 122 PRO A C 1
ATOM 957 O O . PRO A 1 122 ? -19.688 10.415 22.835 1.00 90.12 122 PRO A O 1
ATOM 960 N N . ASP A 1 123 ? -21.549 11.087 21.760 1.00 91.00 123 ASP A N 1
ATOM 961 C CA . ASP A 1 123 ? -22.135 11.790 22.902 1.00 91.00 123 ASP A CA 1
ATOM 962 C C . ASP A 1 123 ? -22.647 10.835 23.984 1.00 91.00 123 ASP A C 1
ATOM 964 O O . ASP A 1 123 ? -22.931 11.295 25.077 1.00 91.00 123 ASP A O 1
ATOM 968 N N . GLU A 1 124 ? -22.742 9.530 23.705 1.00 88.94 124 GLU A N 1
ATOM 969 C CA . GLU A 1 124 ? -23.138 8.494 24.669 1.00 88.94 124 GLU A CA 1
ATOM 970 C C . GLU A 1 124 ? -21.947 7.965 25.491 1.00 88.94 124 GLU A C 1
ATOM 972 O O . GLU A 1 124 ? -22.104 7.084 26.333 1.00 88.94 124 GLU A O 1
ATOM 977 N N . VAL A 1 125 ? -20.739 8.486 25.250 1.00 91.19 125 VAL A N 1
ATOM 978 C CA . VAL A 1 125 ? -19.501 8.049 25.905 1.00 91.19 125 VAL A CA 1
ATOM 979 C C . VAL A 1 125 ? -19.260 8.888 27.161 1.00 91.19 125 VAL A C 1
ATOM 981 O O . VAL A 1 125 ? -18.645 9.955 27.097 1.00 91.19 125 VAL A O 1
ATOM 984 N N . PHE A 1 126 ? -19.740 8.417 28.315 1.00 78.56 126 PHE A N 1
ATOM 985 C CA . PHE A 1 126 ? -19.789 9.249 29.522 1.00 78.56 126 PHE A CA 1
ATOM 986 C C . PHE A 1 126 ? -18.639 9.009 30.504 1.00 78.56 126 PHE A C 1
ATOM 988 O O . PHE A 1 126 ? -17.880 9.949 30.714 1.00 78.56 126 PHE A O 1
ATOM 995 N N . ASP A 1 127 ? -18.445 7.805 31.065 1.00 70.75 127 ASP A N 1
ATOM 996 C CA . ASP A 1 127 ? -17.316 7.525 31.987 1.00 70.75 127 ASP A CA 1
ATOM 997 C C . ASP A 1 127 ? -16.969 6.023 32.192 1.00 70.75 127 ASP A C 1
ATOM 999 O O . ASP A 1 127 ? -15.875 5.735 32.679 1.00 70.75 127 ASP A O 1
ATOM 1003 N N . ASP A 1 128 ? -17.810 5.064 31.781 1.00 84.31 128 ASP A N 1
ATOM 1004 C CA . ASP A 1 128 ? -17.543 3.612 31.892 1.00 84.31 128 ASP A CA 1
ATOM 1005 C C . ASP A 1 128 ? -16.523 3.096 30.863 1.00 84.31 128 ASP A C 1
ATOM 1007 O O . ASP A 1 128 ? -15.969 3.865 30.085 1.00 84.31 128 ASP A O 1
ATOM 1011 N N . ASP A 1 129 ? -16.230 1.795 30.832 1.00 91.00 129 ASP A N 1
ATOM 1012 C CA . ASP A 1 129 ? -15.387 1.159 29.806 1.00 91.00 129 ASP A CA 1
ATOM 1013 C C . ASP A 1 129 ? -16.131 1.095 28.446 1.00 91.00 129 ASP A C 1
ATOM 1015 O O . ASP A 1 129 ? -16.503 0.034 27.948 1.00 91.00 129 ASP A O 1
ATOM 1019 N N . GLN A 1 130 ? -16.362 2.271 27.852 1.00 93.81 130 GLN A N 1
ATOM 1020 C CA . GLN A 1 130 ? -17.181 2.515 26.663 1.00 93.81 130 GLN A CA 1
ATOM 1021 C C . GLN A 1 130 ? -16.391 3.182 25.536 1.00 93.81 130 GLN A C 1
ATOM 1023 O O . GLN A 1 130 ? -15.503 4.015 25.767 1.00 93.81 130 GLN A O 1
ATOM 1028 N N . ILE A 1 131 ? -16.775 2.857 24.302 1.00 94.88 131 ILE A N 1
ATOM 1029 C CA . ILE A 1 131 ? -16.300 3.514 23.086 1.00 94.88 131 ILE A CA 1
ATOM 1030 C C . ILE A 1 131 ? -17.441 3.747 22.096 1.00 94.88 131 ILE A C 1
ATOM 1032 O O . ILE A 1 131 ? -18.364 2.948 22.017 1.00 94.88 131 ILE A O 1
ATOM 1036 N N . ALA A 1 132 ? -17.328 4.779 21.266 1.00 94.06 132 ALA A N 1
ATOM 1037 C CA . ALA A 1 132 ? -18.112 4.918 20.039 1.00 94.06 132 ALA A CA 1
ATOM 1038 C C . ALA A 1 132 ? -17.173 4.879 18.831 1.00 94.06 132 ALA A C 1
ATOM 1040 O O . ALA A 1 132 ? -16.024 5.326 18.916 1.00 94.06 132 ALA A O 1
ATOM 1041 N N . ILE A 1 133 ? -17.643 4.366 17.695 1.00 94.50 133 ILE A N 1
ATOM 1042 C CA . ILE A 1 133 ? -16.841 4.256 16.471 1.00 94.50 133 ILE A CA 1
ATOM 1043 C C . ILE A 1 133 ? -17.675 4.721 15.282 1.00 94.50 133 ILE A C 1
ATOM 1045 O O . ILE A 1 133 ? -18.813 4.296 15.135 1.00 94.50 133 ILE A O 1
ATOM 1049 N N . ASN A 1 134 ? -17.113 5.567 14.419 1.00 92.31 134 ASN A N 1
ATOM 1050 C CA . ASN A 1 134 ? -17.774 5.952 13.168 1.00 92.31 134 ASN A CA 1
ATOM 1051 C C . ASN A 1 134 ? -17.326 5.076 11.979 1.00 92.31 134 ASN A C 1
ATOM 1053 O O . ASN A 1 134 ? -16.334 4.348 12.065 1.00 92.31 134 ASN A O 1
ATOM 1057 N N . SER A 1 135 ? -18.005 5.197 10.835 1.00 90.00 135 SER A N 1
ATOM 1058 C CA . SER A 1 135 ? -17.690 4.458 9.597 1.00 90.00 135 SER A CA 1
ATOM 1059 C C . SER A 1 135 ? -16.275 4.666 9.056 1.00 90.00 135 SER A C 1
ATOM 1061 O O . SER A 1 135 ? -15.761 3.820 8.327 1.00 90.00 135 SER A O 1
ATOM 1063 N N . GLU A 1 136 ? -15.602 5.754 9.424 1.00 90.44 136 GLU A N 1
ATOM 1064 C CA . GLU A 1 136 ? -14.224 6.047 9.009 1.00 90.44 136 GLU A CA 1
ATOM 1065 C C . GLU A 1 136 ? -13.159 5.466 9.961 1.00 90.44 136 GLU A C 1
ATOM 1067 O O . GLU A 1 136 ? -11.956 5.707 9.791 1.00 90.44 136 GLU A O 1
ATOM 1072 N N . GLY A 1 137 ? -13.583 4.735 10.998 1.00 91.62 137 GLY A N 1
ATOM 1073 C CA . GLY A 1 137 ? -12.695 4.157 12.004 1.00 91.62 137 GLY A CA 1
ATOM 1074 C C . GLY A 1 137 ? -12.144 5.171 13.007 1.00 91.62 137 GLY A C 1
ATOM 1075 O O . GLY A 1 137 ? -11.121 4.914 13.651 1.00 91.62 137 GLY A O 1
ATOM 1076 N N . ARG A 1 138 ? -12.779 6.339 13.151 1.00 94.50 138 ARG A N 1
ATOM 1077 C CA . ARG A 1 138 ? -12.520 7.235 14.281 1.00 94.50 138 ARG A CA 1
ATOM 1078 C C . ARG A 1 138 ? -13.206 6.667 15.515 1.00 94.50 138 ARG A C 1
ATOM 1080 O O . ARG A 1 138 ? -14.386 6.334 15.461 1.00 94.50 138 ARG A O 1
ATOM 1087 N N . ILE A 1 139 ? -12.458 6.588 16.610 1.00 95.00 139 ILE A N 1
ATOM 1088 C CA . ILE A 1 139 ? -12.969 6.139 17.903 1.00 95.00 139 ILE A CA 1
ATOM 1089 C C . ILE A 1 139 ? -13.093 7.317 18.847 1.00 95.00 139 ILE A C 1
ATOM 1091 O O . ILE A 1 139 ? -12.250 8.219 18.835 1.00 95.00 139 ILE A O 1
ATOM 1095 N N . TYR A 1 140 ? -14.112 7.250 19.685 1.00 95.31 140 TYR A N 1
ATOM 1096 C CA . TYR A 1 140 ? -14.353 8.126 20.813 1.00 95.31 140 TYR A CA 1
ATOM 1097 C C . TYR A 1 140 ? -14.340 7.254 22.055 1.00 95.31 140 TYR A C 1
ATOM 1099 O O . TYR A 1 140 ? -14.923 6.174 22.045 1.00 95.31 140 TYR A O 1
ATOM 1107 N N . ILE A 1 141 ? -13.607 7.673 23.075 1.00 95.19 141 ILE A N 1
ATOM 1108 C CA . ILE A 1 141 ? -13.315 6.837 24.233 1.00 95.19 141 ILE A CA 1
ATOM 1109 C C . ILE A 1 141 ? -13.672 7.556 25.526 1.00 95.19 141 ILE A C 1
ATOM 1111 O O . ILE A 1 141 ? -13.533 8.780 25.631 1.00 95.19 141 ILE A O 1
ATOM 1115 N N . SER A 1 142 ? -14.091 6.788 26.525 1.00 94.19 142 SER A N 1
ATOM 1116 C CA . SER A 1 142 ? -14.290 7.316 27.868 1.00 94.19 142 SER A CA 1
ATOM 1117 C C . SER A 1 142 ? -12.956 7.659 28.535 1.00 94.19 142 SER A C 1
ATOM 1119 O O . SER A 1 142 ? -11.869 7.277 28.080 1.00 94.19 142 SER A O 1
ATOM 1121 N N . LYS A 1 143 ? -13.019 8.367 29.667 1.00 90.62 143 LYS A N 1
ATOM 1122 C CA . LYS A 1 143 ? -11.819 8.731 30.434 1.00 90.62 143 LYS A CA 1
ATOM 1123 C C . LYS A 1 143 ? -11.045 7.504 30.925 1.00 90.62 143 LYS A C 1
ATOM 1125 O O . LYS A 1 143 ? -9.816 7.550 30.935 1.00 90.62 143 LYS A O 1
ATOM 1130 N N . ASN A 1 144 ? -11.735 6.414 31.265 1.00 90.06 144 ASN A N 1
ATOM 1131 C CA . ASN A 1 144 ? -11.118 5.187 31.771 1.00 90.06 144 ASN A CA 1
ATOM 1132 C C . ASN A 1 144 ? -10.287 4.456 30.716 1.00 90.06 144 ASN A C 1
ATOM 1134 O O . ASN A 1 144 ? -9.372 3.720 31.068 1.00 90.06 144 ASN A O 1
ATOM 1138 N N . VAL A 1 145 ? -10.556 4.665 29.430 1.00 92.50 145 VAL A N 1
ATOM 1139 C CA . VAL A 1 145 ? -9.867 3.982 28.322 1.00 92.50 145 VAL A CA 1
ATOM 1140 C C . VAL A 1 145 ? -8.648 4.772 27.826 1.00 92.50 145 VAL A C 1
ATOM 1142 O O . VAL A 1 145 ? -7.831 4.272 27.048 1.00 92.50 145 VAL A O 1
ATOM 1145 N N . LYS A 1 146 ? -8.488 6.014 28.292 1.00 91.88 146 LYS A N 1
ATOM 1146 C CA . LYS A 1 146 ? -7.382 6.889 27.907 1.00 91.88 146 LYS A CA 1
ATOM 1147 C C . LYS A 1 146 ? -6.030 6.249 28.237 1.00 91.88 146 LYS A C 1
ATOM 1149 O O . LYS A 1 146 ? -5.860 5.637 29.286 1.00 91.88 146 LYS A O 1
ATOM 1154 N N . ASP A 1 147 ? -5.073 6.409 27.325 1.00 91.88 147 ASP A N 1
ATOM 1155 C CA . ASP A 1 147 ? -3.704 5.893 27.419 1.00 91.88 147 ASP A CA 1
ATOM 1156 C C . ASP A 1 147 ? -3.587 4.355 27.413 1.00 91.88 147 ASP A C 1
ATOM 1158 O O . ASP A 1 147 ? -2.479 3.825 27.525 1.00 91.88 147 ASP A O 1
ATOM 1162 N N . LYS A 1 148 ? -4.688 3.630 27.175 1.00 93.38 148 LYS A N 1
ATOM 1163 C CA . LYS A 1 148 ? -4.713 2.169 27.005 1.00 93.38 148 LYS A CA 1
ATOM 1164 C C . LYS A 1 148 ? -4.643 1.774 25.529 1.00 93.38 148 LYS A C 1
ATOM 1166 O O . LYS A 1 148 ? -4.914 2.581 24.639 1.00 93.38 148 LYS A O 1
ATOM 1171 N N . ILE A 1 149 ? -4.285 0.524 25.243 1.00 93.88 149 ILE A N 1
ATOM 1172 C CA . ILE A 1 149 ? -4.266 0.004 23.868 1.00 93.88 149 ILE A CA 1
ATOM 1173 C C . ILE A 1 149 ? -5.632 -0.596 23.567 1.00 93.88 149 ILE A C 1
ATOM 1175 O O . ILE A 1 149 ? -5.933 -1.704 24.003 1.00 93.88 149 ILE A O 1
ATOM 1179 N N . VAL A 1 150 ? -6.443 0.130 22.807 1.00 95.38 150 VAL A N 1
ATOM 1180 C CA . VAL A 1 150 ? -7.769 -0.312 22.370 1.00 95.38 150 VAL A CA 1
ATOM 1181 C C . VAL A 1 150 ? -7.621 -1.203 21.149 1.00 95.38 150 VAL A C 1
ATOM 1183 O O . VAL A 1 150 ? -6.921 -0.848 20.197 1.00 95.38 150 VAL A O 1
ATOM 1186 N N . LYS A 1 151 ? -8.307 -2.341 21.162 1.00 95.69 151 LYS A N 1
ATOM 1187 C CA . LYS A 1 151 ? -8.411 -3.277 20.050 1.00 95.69 151 LYS A CA 1
ATOM 1188 C C . LYS A 1 151 ? -9.878 -3.522 19.722 1.00 95.69 151 LYS A C 1
ATOM 1190 O O . LYS A 1 151 ? -10.694 -3.735 20.611 1.00 95.69 151 LYS A O 1
ATOM 1195 N N . VAL A 1 152 ? -10.198 -3.504 18.435 1.00 95.25 152 VAL A N 1
ATOM 1196 C CA . VAL A 1 152 ? -11.555 -3.704 17.921 1.00 95.25 152 VAL A CA 1
ATOM 1197 C C . VAL A 1 152 ? -11.493 -4.744 16.818 1.00 95.25 152 VAL A C 1
ATOM 1199 O O . VAL A 1 152 ? -10.830 -4.533 15.803 1.00 95.25 152 VAL A O 1
ATOM 1202 N N . ARG A 1 153 ? -12.171 -5.874 17.016 1.00 94.50 153 ARG A N 1
ATOM 1203 C CA . ARG A 1 153 ? -12.385 -6.875 15.974 1.00 94.50 153 ARG A CA 1
ATOM 1204 C C . ARG A 1 153 ? -13.727 -6.602 15.315 1.00 94.50 153 ARG A C 1
ATOM 1206 O O . ARG A 1 153 ? -14.760 -6.754 15.962 1.00 94.50 153 ARG A O 1
ATOM 1213 N N . THR A 1 154 ? -13.701 -6.198 14.052 1.00 94.44 154 THR A N 1
ATOM 1214 C CA . THR A 1 154 ? -14.906 -5.800 13.320 1.00 94.44 154 THR A CA 1
ATOM 1215 C C . THR A 1 154 ? -14.753 -6.065 11.818 1.00 94.44 154 THR A C 1
ATOM 1217 O O . THR A 1 154 ? -13.621 -6.078 11.316 1.00 94.44 154 THR A O 1
ATOM 1220 N N . PRO A 1 155 ? -15.854 -6.305 11.093 1.00 93.44 155 PRO A N 1
ATOM 1221 C CA . PRO A 1 155 ? -15.868 -6.305 9.638 1.00 93.44 155 PRO A CA 1
ATOM 1222 C C . PRO A 1 155 ? -15.484 -4.937 9.066 1.00 93.44 155 PRO A C 1
ATOM 1224 O O . PRO A 1 155 ? -15.957 -3.885 9.504 1.00 93.44 155 PRO A O 1
ATOM 1227 N N . VAL A 1 156 ? -14.611 -4.957 8.064 1.00 93.50 156 VAL A N 1
ATOM 1228 C CA . VAL A 1 156 ? -14.155 -3.768 7.346 1.00 93.50 156 VAL A CA 1
ATOM 1229 C C . VAL A 1 156 ? -14.236 -3.993 5.848 1.00 93.50 156 VAL A C 1
ATOM 1231 O O . VAL A 1 156 ? -14.095 -5.119 5.373 1.00 93.50 156 VAL A O 1
ATOM 1234 N N . ILE A 1 157 ? -14.397 -2.903 5.107 1.00 93.00 157 ILE A N 1
ATOM 1235 C CA . ILE A 1 157 ? -14.262 -2.861 3.657 1.00 93.00 157 ILE A CA 1
ATOM 1236 C C . ILE A 1 157 ? -12.974 -2.116 3.326 1.00 93.00 157 ILE A C 1
ATOM 1238 O O . ILE A 1 157 ? -12.815 -0.941 3.669 1.00 93.00 157 ILE A O 1
ATOM 1242 N N . TYR A 1 158 ? -12.059 -2.784 2.629 1.00 91.00 158 TYR A N 1
ATOM 1243 C CA . TYR A 1 158 ? -10.937 -2.134 1.965 1.00 91.00 158 TYR A CA 1
ATOM 1244 C C . TYR A 1 158 ? -11.382 -1.716 0.559 1.00 91.00 158 TYR A C 1
ATOM 1246 O O . TYR A 1 158 ? -11.605 -2.591 -0.281 1.00 91.00 158 TYR A O 1
ATOM 1254 N N . PRO A 1 159 ? -11.481 -0.405 0.250 1.00 88.69 159 PRO A N 1
ATOM 1255 C CA . PRO A 1 159 ? -11.905 0.054 -1.079 1.00 88.69 159 PRO A CA 1
ATOM 1256 C C . PRO A 1 159 ? -11.024 -0.494 -2.201 1.00 88.69 159 PRO A C 1
ATOM 1258 O O . PRO A 1 159 ? -11.472 -0.731 -3.322 1.00 88.69 159 PRO A O 1
ATOM 1261 N N . ARG A 1 160 ? -9.741 -0.682 -1.886 1.00 88.75 160 ARG A N 1
ATOM 1262 C CA . ARG A 1 160 ? -8.725 -1.150 -2.813 1.00 88.75 160 ARG A CA 1
ATOM 1263 C C . ARG A 1 160 ? -7.577 -1.787 -2.048 1.00 88.75 160 ARG A C 1
ATOM 1265 O O . ARG A 1 160 ? -6.967 -1.137 -1.196 1.00 88.75 160 ARG A O 1
ATOM 1272 N N . GLN A 1 161 ? -7.242 -3.021 -2.392 1.00 86.62 161 GLN A N 1
ATOM 1273 C CA . GLN A 1 161 ? -6.113 -3.741 -1.824 1.00 86.62 161 GLN A CA 1
ATOM 1274 C C . GLN A 1 161 ? -5.300 -4.403 -2.931 1.00 86.62 161 GLN A C 1
ATOM 1276 O O . GLN A 1 161 ? -5.846 -4.928 -3.894 1.00 86.62 161 GLN A O 1
ATOM 1281 N N . VAL A 1 162 ? -3.979 -4.358 -2.772 1.00 88.06 162 VAL A N 1
ATOM 1282 C CA . VAL A 1 162 ? -3.044 -5.096 -3.620 1.00 88.06 162 VAL A CA 1
ATOM 1283 C C . VAL A 1 162 ? -2.617 -6.337 -2.860 1.00 88.06 162 VAL A C 1
ATOM 1285 O O . VAL A 1 162 ? -2.092 -6.228 -1.747 1.00 88.06 162 VAL A O 1
ATOM 1288 N N . ILE A 1 163 ? -2.858 -7.496 -3.456 1.00 88.56 163 ILE A N 1
ATOM 1289 C CA . ILE A 1 163 ? -2.449 -8.797 -2.941 1.00 88.56 163 ILE A CA 1
ATOM 1290 C C . ILE A 1 163 ? -1.217 -9.229 -3.723 1.00 88.56 163 ILE A C 1
ATOM 1292 O O . ILE A 1 163 ? -1.262 -9.325 -4.945 1.00 88.56 163 ILE A O 1
ATOM 1296 N N . VAL A 1 164 ? -0.108 -9.459 -3.020 1.00 88.88 164 VAL A N 1
ATOM 1297 C CA . VAL A 1 164 ? 1.133 -9.947 -3.634 1.00 88.88 164 VAL A CA 1
ATOM 1298 C C . VAL A 1 164 ? 1.019 -11.457 -3.822 1.00 88.88 164 VAL A C 1
ATOM 1300 O O . VAL A 1 164 ? 0.864 -12.196 -2.848 1.00 88.88 164 VAL A O 1
ATOM 1303 N N . MET A 1 165 ? 1.100 -11.902 -5.071 1.00 90.94 165 MET A N 1
ATOM 1304 C CA . MET A 1 165 ? 1.120 -13.312 -5.448 1.00 90.94 165 MET A CA 1
ATOM 1305 C C . MET A 1 165 ? 2.536 -13.877 -5.280 1.00 90.94 165 MET A C 1
ATOM 1307 O O . MET A 1 165 ? 3.519 -13.145 -5.308 1.00 90.94 165 MET A O 1
ATOM 1311 N N . GLN A 1 166 ? 2.661 -15.195 -5.111 1.00 88.44 166 GLN A N 1
ATOM 1312 C CA . GLN A 1 166 ? 3.977 -15.852 -5.015 1.00 88.44 166 GLN A CA 1
ATOM 1313 C C . GLN A 1 166 ? 4.600 -16.178 -6.381 1.00 88.44 166 GLN A C 1
ATOM 1315 O O . GLN A 1 166 ? 5.733 -16.646 -6.436 1.00 88.44 166 GLN A O 1
ATOM 1320 N N . ASN A 1 167 ? 3.866 -15.951 -7.469 1.00 91.25 167 ASN A N 1
ATOM 1321 C CA . ASN A 1 167 ? 4.358 -16.174 -8.822 1.00 91.25 167 ASN A CA 1
ATOM 1322 C C . ASN A 1 167 ? 5.176 -14.967 -9.287 1.00 91.25 167 ASN A C 1
ATOM 1324 O O . ASN A 1 167 ? 4.898 -13.833 -8.888 1.00 91.25 167 ASN A O 1
ATOM 1328 N N . ASP A 1 168 ? 6.150 -15.212 -10.156 1.00 90.25 168 ASP A N 1
ATOM 1329 C CA . ASP A 1 168 ? 6.950 -14.147 -10.753 1.00 90.25 168 ASP A CA 1
ATOM 1330 C C . ASP A 1 168 ? 6.089 -13.269 -11.672 1.00 90.25 168 ASP A C 1
ATOM 1332 O O . ASP A 1 168 ? 5.254 -13.763 -12.433 1.00 90.25 168 ASP A O 1
ATOM 1336 N N . LEU A 1 169 ? 6.314 -11.955 -11.624 1.00 91.00 169 LEU A N 1
ATOM 1337 C CA . LEU A 1 169 ? 5.746 -11.037 -12.605 1.00 91.00 169 LEU A CA 1
ATOM 1338 C C . LEU A 1 169 ? 6.561 -11.144 -13.895 1.00 91.00 169 LEU A C 1
ATOM 1340 O O . LEU A 1 169 ? 7.709 -10.700 -13.945 1.00 91.00 169 LEU A O 1
ATOM 1344 N N . GLU A 1 170 ? 5.956 -11.733 -14.927 1.00 85.69 170 GLU A N 1
ATOM 1345 C CA . GLU A 1 170 ? 6.658 -12.121 -16.154 1.00 85.69 170 GLU A CA 1
ATOM 1346 C C . GLU A 1 170 ? 7.366 -10.942 -16.832 1.00 85.69 170 GLU A C 1
ATOM 1348 O O . GLU A 1 170 ? 8.565 -11.011 -17.108 1.00 85.69 170 GLU A O 1
ATOM 1353 N N . GLN A 1 171 ? 6.634 -9.856 -17.107 1.00 91.88 171 GLN A N 1
ATOM 1354 C CA . GLN A 1 171 ? 7.133 -8.714 -17.875 1.00 91.88 171 GLN A CA 1
ATOM 1355 C C . GLN A 1 171 ? 6.502 -7.399 -17.432 1.00 91.88 171 GLN A C 1
ATOM 1357 O 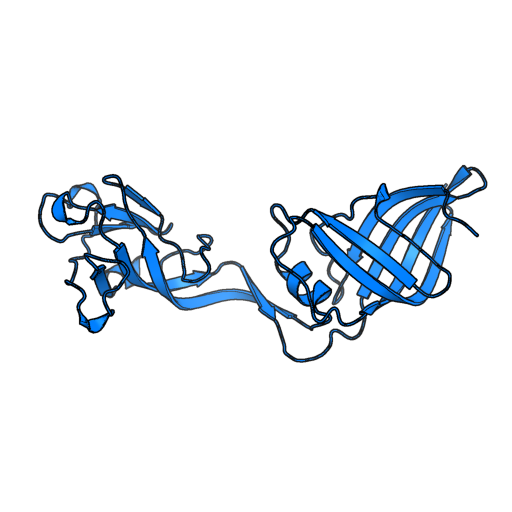O . GLN A 1 171 ? 5.337 -7.346 -17.035 1.00 91.88 171 GLN A O 1
ATOM 1362 N N . ILE A 1 172 ? 7.273 -6.323 -17.573 1.00 95.38 172 ILE A N 1
ATOM 1363 C CA . ILE A 1 172 ? 6.793 -4.948 -17.434 1.00 95.38 172 ILE A CA 1
ATOM 1364 C C . ILE A 1 172 ? 7.254 -4.096 -18.611 1.00 95.38 172 ILE A C 1
ATOM 1366 O O . ILE A 1 172 ? 8.217 -4.436 -19.307 1.00 95.38 172 ILE A O 1
ATOM 1370 N N . ILE A 1 173 ? 6.569 -2.974 -18.810 1.00 97.12 173 ILE A N 1
ATOM 1371 C CA . ILE A 1 173 ? 6.922 -1.972 -19.808 1.00 97.12 173 ILE A CA 1
ATOM 1372 C C . ILE A 1 173 ? 7.306 -0.691 -19.072 1.00 97.12 173 ILE A C 1
ATOM 1374 O O . ILE A 1 173 ? 6.595 -0.197 -18.200 1.00 97.12 173 ILE A O 1
ATOM 1378 N N . ALA A 1 174 ? 8.477 -0.164 -19.392 1.00 96.19 174 ALA A N 1
ATOM 1379 C CA . ALA A 1 174 ? 8.927 1.134 -18.940 1.00 96.19 174 ALA A CA 1
ATOM 1380 C C . ALA A 1 174 ? 8.819 2.130 -20.085 1.00 96.19 174 ALA A C 1
ATOM 1382 O O . ALA A 1 174 ? 9.292 1.886 -21.194 1.00 96.19 174 ALA A O 1
ATOM 1383 N N . HIS A 1 175 ? 8.254 3.285 -19.774 1.00 96.69 175 HIS A N 1
ATOM 1384 C CA . HIS A 1 175 ? 8.084 4.375 -20.717 1.00 96.69 175 HIS A CA 1
ATOM 1385 C C . HIS A 1 175 ? 8.978 5.525 -20.290 1.00 96.69 175 HIS A C 1
ATOM 1387 O O . HIS A 1 175 ? 8.979 5.906 -19.115 1.00 96.69 175 HIS A O 1
ATOM 1393 N N . LEU A 1 176 ? 9.743 6.083 -21.224 1.00 95.12 176 LEU A N 1
ATOM 1394 C CA . LEU A 1 176 ? 10.660 7.180 -20.957 1.00 95.12 176 LEU A CA 1
ATOM 1395 C C . LEU A 1 176 ? 10.504 8.266 -22.014 1.00 95.12 176 LEU A C 1
ATOM 1397 O O . LEU A 1 176 ? 10.447 7.984 -23.203 1.00 95.12 176 LEU A O 1
ATOM 1401 N N . VAL A 1 177 ? 10.509 9.516 -21.568 1.00 94.88 177 VAL A N 1
ATOM 1402 C CA . VAL A 1 177 ? 10.669 10.689 -22.431 1.00 94.88 177 VAL A CA 1
ATOM 1403 C C . VAL A 1 177 ? 12.037 11.278 -22.134 1.00 94.88 177 VAL A C 1
ATOM 1405 O O . VAL A 1 177 ? 12.327 11.643 -20.985 1.00 94.88 177 VAL A O 1
ATOM 1408 N N . CYS A 1 178 ? 12.893 11.349 -23.146 1.00 92.75 178 CYS A N 1
ATOM 1409 C CA . CYS A 1 178 ? 14.267 11.803 -22.998 1.00 92.75 178 CYS A CA 1
ATOM 1410 C C . CYS A 1 178 ? 14.724 12.709 -24.136 1.00 92.75 178 CYS A C 1
ATOM 1412 O O . CYS A 1 178 ? 14.091 12.784 -25.181 1.00 92.75 178 CYS A O 1
ATOM 1414 N N . LEU A 1 179 ? 15.839 13.401 -23.916 1.00 90.06 179 LEU A N 1
ATOM 1415 C CA . LEU A 1 179 ? 16.546 14.118 -24.970 1.00 90.06 179 LEU A CA 1
ATOM 1416 C C . LEU A 1 179 ? 17.735 13.275 -25.430 1.00 90.06 179 LEU A C 1
ATOM 1418 O O . LEU A 1 179 ? 18.588 12.885 -24.619 1.00 90.06 179 LEU A O 1
ATOM 1422 N N . SER A 1 180 ? 17.770 13.015 -26.730 1.00 84.19 180 SER A N 1
ATOM 1423 C CA . SER A 1 180 ? 18.860 12.323 -27.413 1.00 84.19 180 SER A CA 1
ATOM 1424 C C . SER A 1 180 ? 20.170 13.113 -27.359 1.00 84.19 180 SER A C 1
ATOM 1426 O O . SER A 1 180 ? 20.223 14.289 -26.980 1.00 84.19 180 SER A O 1
ATOM 1428 N N . GLU A 1 181 ? 21.266 12.479 -27.780 1.00 79.62 181 GLU A N 1
ATOM 1429 C CA . GLU A 1 181 ? 22.554 13.167 -27.891 1.00 79.62 181 GLU A CA 1
ATOM 1430 C C . GLU A 1 181 ? 22.539 14.305 -28.922 1.00 79.62 181 GLU A C 1
ATOM 1432 O O . GLU A 1 181 ? 23.295 15.267 -28.746 1.00 79.62 181 GLU A O 1
ATOM 1437 N N . THR A 1 182 ? 21.678 14.197 -29.940 1.00 82.62 182 THR A N 1
ATOM 1438 C CA . THR A 1 182 ? 21.500 15.147 -31.048 1.00 82.62 182 THR A CA 1
ATOM 1439 C C . THR A 1 182 ? 20.497 16.259 -30.741 1.00 82.62 182 THR A C 1
ATOM 1441 O O . THR A 1 182 ? 20.330 17.154 -31.560 1.00 82.62 182 THR A O 1
ATOM 1444 N N . GLY A 1 183 ? 19.861 16.244 -29.563 1.00 84.06 183 GLY A N 1
ATOM 1445 C CA . GLY A 1 183 ? 18.915 17.284 -29.146 1.00 84.06 183 GLY A CA 1
ATOM 1446 C C . GLY A 1 183 ? 17.464 17.047 -29.574 1.00 84.06 183 GLY A C 1
ATOM 1447 O O . GLY A 1 183 ? 16.626 17.905 -29.323 1.00 84.06 183 GLY A O 1
ATOM 1448 N N . ASN A 1 184 ? 17.151 15.891 -30.160 1.00 88.38 184 ASN A N 1
ATOM 1449 C CA . ASN A 1 184 ? 15.774 15.486 -30.447 1.00 88.38 184 ASN A CA 1
ATOM 1450 C C . ASN A 1 184 ? 15.102 14.933 -29.189 1.00 88.38 184 ASN A C 1
ATOM 1452 O O . ASN A 1 184 ? 15.754 14.233 -28.402 1.00 88.38 184 ASN A O 1
ATOM 1456 N N . VAL A 1 185 ? 13.811 15.215 -29.024 1.00 91.88 185 VAL A N 1
ATOM 1457 C CA . VAL A 1 185 ? 12.985 14.561 -28.007 1.00 91.88 185 VAL A CA 1
ATOM 1458 C C . VAL A 1 185 ? 12.664 13.151 -28.496 1.00 91.88 185 VAL A C 1
ATOM 1460 O O . VAL A 1 185 ? 12.221 12.960 -29.621 1.00 91.88 185 VAL A O 1
ATOM 1463 N N . GLU A 1 186 ? 12.913 12.157 -27.653 1.00 93.38 186 GLU A N 1
ATOM 1464 C CA . GLU A 1 186 ? 12.660 10.750 -27.942 1.00 93.38 186 GLU A CA 1
ATOM 1465 C C . GLU A 1 186 ? 11.731 10.154 -26.885 1.00 93.38 186 GLU A C 1
ATOM 1467 O O . GLU A 1 186 ? 11.896 10.380 -25.679 1.00 93.38 186 GLU A O 1
ATOM 1472 N N . TYR A 1 187 ? 10.781 9.352 -27.348 1.00 95.12 187 TYR A N 1
ATOM 1473 C CA . TYR A 1 187 ? 10.011 8.425 -26.541 1.00 95.12 187 TYR A CA 1
ATOM 1474 C C . TYR A 1 187 ? 10.621 7.026 -26.654 1.00 95.12 187 TYR A C 1
ATOM 1476 O O . TYR A 1 187 ? 10.851 6.512 -27.750 1.00 95.12 187 TYR A O 1
ATOM 1484 N N . LEU A 1 188 ? 10.914 6.418 -25.506 1.00 95.06 188 LEU A N 1
ATOM 1485 C CA . LEU A 1 188 ? 11.407 5.052 -25.407 1.00 95.06 188 LEU A CA 1
ATOM 1486 C C . LEU A 1 188 ? 10.366 4.194 -24.710 1.00 95.06 188 LEU A C 1
ATOM 1488 O O . LEU A 1 188 ? 9.927 4.512 -23.603 1.00 95.06 188 LEU A O 1
ATOM 1492 N N . GLU A 1 189 ? 10.078 3.058 -25.323 1.00 96.25 189 GLU A N 1
ATOM 1493 C CA . GLU A 1 189 ? 9.293 1.985 -24.735 1.00 96.25 189 GLU A CA 1
ATOM 1494 C C . GLU A 1 189 ? 10.204 0.775 -24.554 1.00 96.25 189 GLU A C 1
ATOM 1496 O O . GLU A 1 189 ? 10.826 0.295 -25.505 1.00 96.25 189 GLU A O 1
ATOM 1501 N N . ILE A 1 190 ? 10.357 0.336 -23.308 1.00 96.62 190 ILE A N 1
ATOM 1502 C CA . ILE A 1 190 ? 11.291 -0.716 -22.918 1.00 96.62 190 ILE A CA 1
ATOM 1503 C C . ILE A 1 190 ? 10.507 -1.822 -22.245 1.00 96.62 190 ILE A C 1
ATOM 1505 O O . ILE A 1 190 ? 10.045 -1.668 -21.117 1.00 96.62 190 ILE A O 1
ATOM 1509 N N . LYS A 1 191 ? 10.411 -2.958 -22.921 1.00 97.06 191 LYS A N 1
ATOM 1510 C CA . LYS A 1 191 ? 9.807 -4.166 -22.379 1.00 97.06 191 LYS A CA 1
ATOM 1511 C C . LYS A 1 191 ? 10.899 -5.051 -21.798 1.00 97.06 191 LYS A C 1
ATOM 1513 O O . LYS A 1 191 ? 11.935 -5.274 -22.433 1.00 97.06 191 LYS A O 1
ATOM 1518 N N . GLY A 1 192 ? 10.685 -5.571 -20.596 1.00 96.12 192 GLY A N 1
ATOM 1519 C CA . GLY A 1 192 ? 11.686 -6.421 -19.971 1.00 96.12 192 GLY A CA 1
ATOM 1520 C C . GLY A 1 192 ? 11.216 -7.202 -18.757 1.00 96.12 192 GLY A C 1
ATOM 1521 O O . GLY A 1 192 ? 10.120 -6.994 -18.238 1.00 96.12 192 GLY A O 1
ATOM 1522 N N . ASN A 1 193 ? 12.091 -8.101 -18.317 1.00 94.62 193 ASN A N 1
ATOM 1523 C CA . ASN A 1 193 ? 11.864 -8.985 -17.177 1.00 94.62 193 ASN A CA 1
ATOM 1524 C C . ASN A 1 193 ? 12.471 -8.354 -15.918 1.00 94.62 193 ASN A C 1
ATOM 1526 O O . ASN A 1 193 ? 13.562 -7.779 -15.974 1.00 94.62 193 ASN A O 1
ATOM 1530 N N . LEU A 1 194 ? 11.807 -8.480 -14.774 1.00 92.12 194 LEU A N 1
ATOM 1531 C CA . LEU A 1 194 ? 12.289 -7.912 -13.513 1.00 92.12 194 LEU A CA 1
ATOM 1532 C C . LEU A 1 194 ? 13.494 -8.691 -12.964 1.00 92.12 194 LEU A C 1
ATOM 1534 O O . LEU A 1 194 ? 13.498 -9.920 -12.940 1.00 92.12 194 LEU A O 1
ATOM 1538 N N . GLU A 1 195 ? 14.518 -7.987 -12.474 1.00 87.44 195 GLU A N 1
ATOM 1539 C CA . GLU A 1 195 ? 15.512 -8.621 -11.601 1.00 87.44 195 GLU A CA 1
ATOM 1540 C C . GLU A 1 195 ? 14.886 -8.815 -10.213 1.00 87.44 195 GLU A C 1
ATOM 1542 O O . GLU A 1 195 ? 14.501 -7.840 -9.563 1.00 87.44 195 GLU A O 1
ATOM 1547 N N . GLN A 1 196 ? 14.815 -10.062 -9.735 1.00 73.69 196 GLN A N 1
ATOM 1548 C CA . GLN A 1 196 ? 14.341 -10.357 -8.381 1.00 73.69 196 GLN A CA 1
ATOM 1549 C C . GLN A 1 196 ? 15.234 -9.663 -7.339 1.00 73.69 196 GLN A C 1
ATOM 1551 O O . GLN A 1 196 ? 16.354 -10.097 -7.052 1.00 73.69 196 GLN A O 1
ATOM 1556 N N . ASN A 1 197 ? 14.731 -8.593 -6.723 1.00 65.69 197 ASN A N 1
ATOM 1557 C CA . ASN A 1 197 ? 15.421 -7.929 -5.622 1.00 65.69 197 ASN A CA 1
ATOM 1558 C C . ASN A 1 197 ? 15.027 -8.600 -4.303 1.00 65.69 197 ASN A C 1
ATOM 1560 O O . ASN A 1 197 ? 14.084 -8.185 -3.633 1.00 65.69 197 ASN A O 1
ATOM 1564 N N . LYS A 1 198 ? 15.797 -9.607 -3.874 1.00 53.50 198 LYS A N 1
ATOM 1565 C CA . LYS A 1 198 ? 15.590 -10.328 -2.598 1.00 53.50 198 LYS A CA 1
ATOM 1566 C C . LYS A 1 198 ? 15.899 -9.501 -1.331 1.00 53.50 198 LYS A C 1
ATOM 1568 O O . LYS A 1 198 ? 16.248 -10.057 -0.297 1.00 53.50 198 LYS A O 1
ATOM 1573 N N . GLY A 1 199 ? 15.806 -8.172 -1.384 1.00 50.94 199 GLY A N 1
ATOM 1574 C CA . GLY A 1 199 ? 16.283 -7.300 -0.307 1.00 50.94 199 GLY A CA 1
ATOM 1575 C C . GLY A 1 199 ? 15.743 -5.876 -0.337 1.00 50.94 199 GLY A C 1
ATOM 1576 O O . GLY A 1 199 ? 16.494 -4.944 -0.046 1.00 50.94 199 GLY A O 1
ATOM 1577 N N . VAL A 1 200 ? 14.468 -5.675 -0.688 1.00 52.47 200 VAL A N 1
ATOM 1578 C CA . VAL A 1 200 ? 13.834 -4.354 -0.555 1.00 52.47 200 VAL A CA 1
ATOM 1579 C C . VAL A 1 200 ? 13.739 -4.003 0.934 1.00 52.47 200 VAL A C 1
ATOM 1581 O O . VAL A 1 200 ? 12.826 -4.408 1.648 1.00 52.47 200 VAL A O 1
ATOM 1584 N N . SER A 1 201 ? 14.725 -3.256 1.428 1.00 45.41 201 SER A N 1
ATOM 1585 C CA . SER A 1 201 ? 14.678 -2.661 2.758 1.00 45.41 201 SER A CA 1
ATOM 1586 C C . SER A 1 201 ? 13.705 -1.487 2.728 1.00 45.41 201 SER A C 1
ATOM 1588 O O . SER A 1 201 ? 14.017 -0.426 2.188 1.00 45.41 201 SER A O 1
ATOM 1590 N N . ALA A 1 202 ? 12.546 -1.655 3.367 1.00 50.69 202 ALA A N 1
ATOM 1591 C CA . ALA A 1 202 ? 11.527 -0.616 3.548 1.00 50.69 202 ALA A CA 1
ATOM 1592 C C . ALA A 1 202 ? 12.010 0.613 4.356 1.00 50.69 202 ALA A C 1
ATOM 1594 O O . ALA A 1 202 ? 11.227 1.516 4.641 1.00 50.69 202 ALA A O 1
ATOM 1595 N N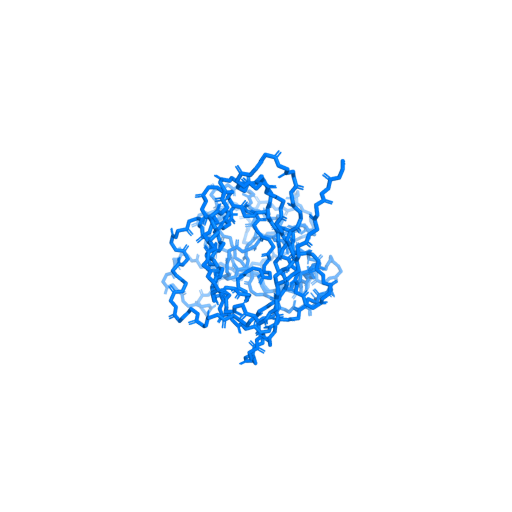 . LYS A 1 203 ? 13.290 0.662 4.762 1.00 49.16 203 LYS A N 1
ATOM 1596 C CA . LYS A 1 203 ? 13.860 1.787 5.517 1.00 49.16 203 LYS A CA 1
ATOM 1597 C C . LYS A 1 203 ? 14.142 3.016 4.658 1.00 49.16 203 LYS A C 1
ATOM 1599 O O . LYS A 1 203 ? 14.221 4.113 5.204 1.00 49.16 203 LYS A O 1
ATOM 1604 N N . ASN A 1 204 ? 14.269 2.861 3.343 1.00 56.62 204 ASN A N 1
ATOM 1605 C CA . ASN A 1 204 ? 14.515 3.991 2.457 1.00 56.62 204 ASN A CA 1
ATOM 1606 C C . ASN A 1 204 ? 13.212 4.403 1.782 1.00 56.62 204 ASN A C 1
ATOM 1608 O O . ASN A 1 204 ? 12.495 3.563 1.250 1.00 56.62 204 ASN A O 1
ATOM 1612 N N . LYS A 1 205 ? 12.929 5.711 1.765 1.00 73.62 205 LYS A N 1
ATOM 1613 C CA . LYS A 1 205 ? 11.767 6.308 1.086 1.00 73.62 205 LYS A CA 1
ATOM 1614 C C . LYS A 1 205 ? 11.833 6.211 -0.457 1.00 73.62 205 LYS A C 1
ATOM 1616 O O . LYS A 1 205 ? 11.367 7.099 -1.177 1.00 73.62 205 LYS A O 1
ATOM 1621 N N . LEU A 1 206 ? 12.507 5.191 -0.975 1.00 84.56 206 LEU A N 1
ATOM 1622 C CA . LEU A 1 206 ? 12.844 5.009 -2.372 1.00 84.56 206 LEU A CA 1
ATOM 1623 C C . LEU A 1 206 ? 12.694 3.534 -2.733 1.00 84.56 206 LEU A C 1
ATOM 1625 O O . LEU A 1 206 ? 13.301 2.673 -2.100 1.00 84.56 206 LEU A O 1
ATOM 1629 N N . THR A 1 207 ? 11.961 3.275 -3.807 1.00 86.44 207 THR A N 1
ATOM 1630 C CA . THR A 1 207 ? 11.833 1.948 -4.413 1.00 86.44 207 THR A CA 1
ATOM 1631 C C . THR A 1 207 ? 12.636 1.945 -5.698 1.00 86.44 207 THR A C 1
ATOM 1633 O O . THR A 1 207 ? 12.481 2.849 -6.514 1.00 86.44 207 THR A O 1
ATOM 1636 N N . THR A 1 208 ? 13.520 0.966 -5.881 1.00 89.75 208 THR A N 1
ATOM 1637 C CA . THR A 1 208 ? 14.291 0.816 -7.122 1.00 89.75 208 THR A CA 1
ATOM 1638 C C . THR A 1 208 ? 13.900 -0.474 -7.814 1.00 89.75 208 THR A C 1
ATOM 1640 O O . THR A 1 208 ? 13.949 -1.537 -7.205 1.00 89.75 208 THR A O 1
ATOM 1643 N N . ILE A 1 209 ? 13.536 -0.358 -9.086 1.00 91.69 209 ILE A N 1
ATOM 1644 C CA . ILE A 1 209 ? 13.160 -1.460 -9.964 1.00 91.69 209 ILE A CA 1
ATOM 1645 C C . ILE A 1 209 ? 14.250 -1.605 -11.019 1.00 91.69 209 ILE A C 1
ATOM 1647 O O . ILE A 1 209 ? 14.751 -0.612 -11.556 1.00 91.69 209 ILE A O 1
ATOM 1651 N N . LYS A 1 210 ? 14.642 -2.850 -11.277 1.00 93.00 210 LYS A N 1
ATOM 1652 C CA . LYS A 1 210 ? 15.658 -3.213 -12.261 1.00 93.00 210 LYS A CA 1
ATOM 1653 C C . LYS A 1 210 ? 15.044 -4.166 -13.271 1.00 93.00 210 LYS A C 1
ATOM 1655 O O . LYS A 1 210 ? 14.347 -5.101 -12.887 1.00 93.00 210 LYS A O 1
ATOM 1660 N N . ILE A 1 211 ? 15.301 -3.895 -14.539 1.00 94.69 211 ILE A N 1
ATOM 1661 C CA . ILE A 1 211 ? 14.667 -4.537 -15.683 1.00 94.69 211 ILE A CA 1
ATOM 1662 C C . ILE A 1 211 ? 15.775 -5.031 -16.602 1.00 94.69 211 ILE A C 1
ATOM 1664 O O . ILE A 1 211 ? 16.624 -4.241 -17.015 1.00 94.69 211 ILE A O 1
ATOM 1668 N N . ASN A 1 212 ? 15.744 -6.316 -16.936 1.00 95.25 212 ASN A N 1
ATOM 1669 C CA . ASN A 1 212 ? 16.514 -6.882 -18.034 1.00 95.25 212 ASN A CA 1
ATOM 1670 C C . ASN A 1 212 ? 15.751 -6.615 -19.331 1.00 95.25 212 ASN A C 1
ATOM 1672 O O . ASN A 1 212 ? 14.622 -7.083 -19.493 1.00 95.25 212 ASN A O 1
ATOM 1676 N N . ILE A 1 213 ? 16.346 -5.827 -20.222 1.00 96.19 213 ILE A N 1
ATOM 1677 C CA . ILE A 1 213 ? 15.721 -5.369 -21.463 1.00 96.19 213 ILE A CA 1
ATOM 1678 C C . ILE A 1 213 ? 15.560 -6.563 -22.406 1.00 96.19 213 ILE A C 1
ATOM 1680 O O . ILE A 1 213 ? 16.537 -7.215 -22.766 1.00 96.19 213 ILE A O 1
ATOM 1684 N N . VAL A 1 214 ? 14.319 -6.827 -22.810 1.00 96.62 214 VAL A N 1
ATOM 1685 C CA . VAL A 1 214 ? 13.968 -7.828 -23.828 1.00 96.62 214 VAL A CA 1
ATOM 1686 C C . VAL A 1 214 ? 13.769 -7.141 -25.173 1.00 96.62 214 VAL A C 1
ATOM 1688 O O . VAL A 1 214 ? 14.260 -7.608 -26.195 1.00 96.62 214 VAL A O 1
ATOM 1691 N N . GLU A 1 215 ? 13.076 -6.005 -25.164 1.00 96.31 215 GLU A N 1
ATOM 1692 C CA . GLU A 1 215 ? 12.759 -5.238 -26.360 1.00 96.31 215 GLU A CA 1
ATOM 1693 C C . GLU A 1 215 ? 12.812 -3.742 -26.044 1.00 96.31 215 GLU A C 1
ATOM 1695 O O . GLU A 1 215 ? 12.467 -3.301 -24.944 1.00 96.31 215 GLU A O 1
ATOM 1700 N N . LYS A 1 216 ? 13.271 -2.957 -27.020 1.00 94.81 216 LYS A N 1
ATOM 1701 C CA . LYS A 1 216 ? 13.349 -1.503 -26.931 1.00 94.81 216 LYS A CA 1
ATOM 1702 C C . LYS A 1 216 ? 12.882 -0.886 -28.242 1.00 94.81 216 LYS A C 1
ATOM 1704 O O . LYS A 1 216 ? 13.507 -1.103 -29.279 1.00 94.81 216 LYS A O 1
ATOM 1709 N N . ARG A 1 217 ? 11.855 -0.045 -28.165 1.00 95.00 217 ARG A N 1
ATOM 1710 C CA . ARG A 1 217 ? 11.394 0.815 -29.258 1.00 95.00 217 ARG A CA 1
ATOM 1711 C C . ARG A 1 217 ? 11.775 2.265 -28.969 1.00 95.00 217 ARG A C 1
ATOM 1713 O O . ARG A 1 217 ? 11.731 2.706 -27.822 1.00 95.00 217 ARG A O 1
ATOM 1720 N N . VAL A 1 218 ? 12.173 2.989 -30.013 1.00 92.88 218 VAL A N 1
ATOM 1721 C CA . VAL A 1 218 ? 12.512 4.417 -29.957 1.00 92.88 218 VAL A CA 1
ATOM 1722 C C . VAL A 1 218 ? 11.687 5.149 -31.002 1.00 92.88 218 VAL A C 1
ATOM 1724 O O . VAL A 1 218 ? 11.623 4.715 -32.150 1.00 92.88 218 VAL A O 1
ATOM 1727 N N . GLU A 1 219 ? 11.078 6.253 -30.598 1.00 93.75 219 GLU A N 1
ATOM 1728 C CA . GLU A 1 219 ? 10.307 7.141 -31.458 1.00 93.75 219 GLU A CA 1
ATOM 1729 C C . GLU A 1 219 ? 10.793 8.574 -31.251 1.00 93.75 219 GLU A C 1
ATOM 1731 O O . GLU A 1 219 ? 10.903 9.034 -30.115 1.00 93.75 219 GLU A O 1
ATOM 1736 N N . VAL A 1 220 ? 11.128 9.266 -32.338 1.00 90.50 220 VAL A N 1
ATOM 1737 C CA . VAL A 1 220 ? 11.460 10.693 -32.289 1.00 90.50 220 VAL A CA 1
ATOM 1738 C C . VAL A 1 220 ? 10.147 11.468 -32.281 1.00 90.50 220 VAL A C 1
ATOM 1740 O O . VAL A 1 220 ? 9.283 11.203 -33.112 1.00 90.50 220 VAL A O 1
ATOM 1743 N N . LEU A 1 221 ? 9.995 12.380 -31.325 1.00 86.62 221 LEU A N 1
ATOM 1744 C CA . LEU A 1 221 ? 8.819 13.233 -31.197 1.00 86.62 221 LEU A CA 1
ATOM 1745 C C . LEU A 1 221 ? 9.093 14.572 -31.895 1.00 86.62 221 LEU A C 1
ATOM 1747 O O . LEU A 1 221 ? 10.095 15.221 -31.577 1.00 86.62 221 LEU A O 1
ATOM 1751 N N . ASP A 1 222 ? 8.210 14.943 -32.822 1.00 73.88 222 ASP A N 1
ATOM 1752 C CA . ASP A 1 222 ? 8.221 16.227 -33.543 1.00 73.88 222 ASP A CA 1
ATOM 1753 C C . ASP A 1 222 ? 7.734 17.403 -32.674 1.00 73.88 222 ASP A C 1
ATOM 1755 O O . ASP A 1 222 ? 6.809 17.209 -31.845 1.00 73.88 222 ASP A O 1
#